Protein AF-A0A7C2BM85-F1 (afdb_monomer)

pLDDT: mean 78.22, std 15.19, range [36.81, 96.19]

Foldseek 3Di:
DDPVVCLQVVLLVVLVVVLVVVVVLQFPVAVVVQVVCCVPDPAPPPPPPDDPVCVVVVVCLQVVLCVLLVCLVVLLLCCLAVVPVPSNVVSLCLVVLLLQCLLPCLHGDHVRVSVSVSNCVNVQVVQVHPQSVQQQLVQVLCVVLCVVLVVVVVCCVVVVDPQSSLVSLVVVLVVLLVVLSVLLSQVSSQVSSCVVVVHQQDCDDSNVAAVCSNLLSVLSNVSSSLCVCVHPDSNVLGRRRRLSSLVSNLSSVLVLLVVLLVSCVVPPVVSVVSPVRYHHHHDDDPVVLVVLQVQLCVQPVDSGDNGSVSSVRSSVVVSCVSSVVCSVVSCVVRVVSD

Radius of gyration: 21.68 Å; Cα contacts (8 Å, |Δi|>4): 418; chains: 1; bounding box: 66×51×52 Å

Organism: NCBI:txid54254

Secondary structure (DSSP, 8-state):
--HHHHHHHHHHHHHHHHHHHHHHHTTTHHHHHHHHHTTTS--STT-SS--GGGHHHHHHHHHHHHHHHHHHHHHHHHHHHSS-HHHHHHHHHHHHHHHHHHHHTTSSS-TT-HHHHGGGHHHHTTTTSHHHHHTTTHHHHHHHHHHHHHHHHHHHHTTS-SSHHHHHHHHHHHHHHHHHHHHHHHHHHHHHHHHHTT-SS--SGGGGT-S-HHHHHHHHHHHHHHHHTTSSSTTTTS---HHHHHHHHHHHHHHHHHHHHHHHHHHTHHHHHHHHHS-SSS---HHHHHHHHHHHHHHHSSSS--SHHHHHHHHHHHHHHHHHHHHHHHHHHHTT--

Solvent-accessible surface area (backbone atoms only — not comparable to full-atom values): 17456 Å² total; per-residue (Å²): 131,55,72,67,58,52,51,52,49,49,27,46,53,49,22,50,52,46,51,50,47,51,51,48,47,54,42,54,56,20,58,57,51,15,70,62,37,47,81,81,38,71,65,68,88,83,49,97,65,75,56,79,92,49,45,67,59,60,64,47,33,44,58,57,5,43,52,52,38,52,50,17,54,49,27,32,53,47,12,56,66,74,71,40,58,68,46,19,50,47,13,47,48,60,61,46,48,20,47,40,16,65,59,6,63,59,63,50,39,18,49,32,38,34,65,41,39,30,38,50,44,56,55,19,71,75,42,80,31,66,48,50,49,27,22,24,24,35,59,60,69,46,44,72,56,50,67,71,30,41,69,32,47,51,33,34,74,69,65,77,37,89,55,47,33,60,54,48,47,50,52,51,35,54,51,37,32,52,50,10,50,49,39,25,34,55,35,45,16,52,50,46,35,41,57,77,64,71,55,80,88,79,60,61,76,69,36,48,60,5,69,38,36,44,58,45,9,50,49,36,30,55,55,23,60,43,51,52,30,77,38,90,58,80,38,45,88,47,63,38,49,25,33,58,49,51,52,50,52,41,48,53,52,43,51,52,51,57,48,50,49,54,42,36,76,73,47,42,67,66,43,52,54,48,58,74,73,24,34,64,52,58,83,67,57,71,66,61,48,50,59,60,35,45,55,32,36,72,78,70,72,36,73,68,66,84,48,59,68,46,36,51,54,45,40,50,51,52,52,51,51,47,35,64,70,12,35,69,52,26,50,66,75,52,62,77,77,119

InterPro domains:
  IPR010721 Probable O-methyltransferase UstE-like [PF06966] (142-278)

Mean predicted aligned error: 10.07 Å

Structure (mmCIF, N/CA/C/O backbone):
data_AF-A0A7C2BM85-F1
#
_entry.id   AF-A0A7C2BM85-F1
#
loop_
_atom_site.group_PDB
_atom_site.id
_atom_site.type_symbol
_atom_site.label_atom_id
_atom_site.label_alt_id
_atom_site.label_comp_id
_atom_site.label_asym_id
_atom_site.label_entity_id
_atom_site.label_seq_id
_atom_site.pdbx_PDB_ins_code
_atom_site.Cartn_x
_atom_site.Cartn_y
_atom_site.Cartn_z
_atom_site.occupancy
_atom_site.B_iso_or_equiv
_atom_site.auth_seq_id
_atom_site.auth_comp_id
_atom_site.auth_asym_id
_atom_site.auth_atom_id
_atom_site.pdbx_PDB_model_num
ATOM 1 N N . MET A 1 1 ? -39.410 16.495 -2.829 1.00 48.12 1 MET A N 1
ATOM 2 C CA . MET A 1 1 ? -38.441 15.386 -2.982 1.00 48.12 1 MET A CA 1
ATOM 3 C C . MET A 1 1 ? -38.074 14.895 -1.599 1.00 48.12 1 MET A C 1
ATOM 5 O O . MET A 1 1 ? -37.750 15.729 -0.761 1.00 48.12 1 MET A O 1
ATOM 9 N N . ASP A 1 2 ? -38.162 13.590 -1.346 1.00 55.03 2 ASP A N 1
ATOM 10 C CA . ASP A 1 2 ? -37.942 13.039 -0.008 1.00 55.03 2 ASP A CA 1
ATOM 11 C C . ASP A 1 2 ? -36.550 13.331 0.549 1.00 55.03 2 ASP A C 1
ATOM 13 O O . ASP A 1 2 ? -35.534 13.180 -0.138 1.00 55.03 2 ASP A O 1
ATOM 17 N N . SER A 1 3 ? -36.500 13.664 1.842 1.00 65.81 3 SER A N 1
ATOM 18 C CA . SER A 1 3 ? -35.230 13.849 2.555 1.00 65.81 3 SER A CA 1
ATOM 19 C C . SER A 1 3 ? -34.382 12.570 2.547 1.00 65.81 3 SER A C 1
ATOM 21 O O . SER A 1 3 ? -33.160 12.656 2.504 1.00 65.81 3 SER A O 1
ATOM 23 N N . SER A 1 4 ? -35.026 11.397 2.504 1.00 65.38 4 SER A N 1
ATOM 24 C CA . SER A 1 4 ? -34.401 10.084 2.294 1.00 65.38 4 SER A CA 1
ATOM 25 C C . SER A 1 4 ? -33.678 9.992 0.942 1.00 65.38 4 SER A C 1
ATOM 27 O O . SER A 1 4 ? -32.485 9.693 0.892 1.00 65.38 4 SER A O 1
ATOM 29 N N . PHE A 1 5 ? -34.365 10.336 -0.153 1.00 71.19 5 PHE A N 1
ATOM 30 C CA . PHE A 1 5 ? -33.803 10.265 -1.504 1.00 71.19 5 PHE A CA 1
ATOM 31 C C . PHE A 1 5 ? -32.616 11.222 -1.671 1.00 71.19 5 PHE A C 1
ATOM 33 O O . PHE A 1 5 ? -31.556 10.817 -2.144 1.00 71.19 5 PHE A O 1
ATOM 40 N N . SER A 1 6 ? -32.743 12.464 -1.188 1.00 72.25 6 SER A N 1
ATOM 41 C CA . SER A 1 6 ? -31.639 13.437 -1.190 1.00 72.25 6 SER A CA 1
ATOM 42 C C . SER A 1 6 ? -30.429 12.953 -0.373 1.00 72.25 6 SER A C 1
ATOM 44 O O . SER A 1 6 ? -29.291 13.043 -0.838 1.00 72.25 6 SER A O 1
ATOM 46 N N . LYS A 1 7 ? -30.667 12.347 0.802 1.00 73.75 7 LYS A N 1
ATOM 47 C CA . LYS A 1 7 ? -29.613 11.776 1.659 1.00 73.75 7 LYS A CA 1
ATOM 48 C C . LYS A 1 7 ? -28.863 10.608 1.025 1.00 73.75 7 LYS A C 1
ATOM 50 O O . LYS A 1 7 ? -27.730 10.385 1.428 1.00 73.75 7 LYS A O 1
ATOM 55 N N . LEU A 1 8 ? -29.445 9.882 0.067 1.00 78.69 8 LEU A N 1
ATOM 56 C CA . LEU A 1 8 ? -28.778 8.774 -0.631 1.00 78.69 8 LEU A CA 1
ATOM 57 C C . LEU A 1 8 ? -28.143 9.205 -1.963 1.00 78.69 8 LEU A C 1
ATOM 59 O O . LEU A 1 8 ? -27.016 8.813 -2.261 1.00 78.69 8 LEU A O 1
ATOM 63 N N . VAL A 1 9 ? -28.822 10.056 -2.735 1.00 83.56 9 VAL A N 1
ATOM 64 C CA . VAL A 1 9 ? -28.324 10.545 -4.030 1.00 83.56 9 VAL A CA 1
ATOM 65 C C . VAL A 1 9 ? -27.110 11.458 -3.861 1.00 83.56 9 VAL A C 1
ATOM 67 O O . VAL A 1 9 ? -26.137 11.301 -4.600 1.00 83.56 9 VAL A O 1
ATOM 70 N N . PHE A 1 10 ? -27.112 12.367 -2.876 1.00 86.56 10 PHE A N 1
ATOM 71 C CA . PHE A 1 10 ? -25.987 13.286 -2.677 1.00 86.56 10 PHE A CA 1
ATOM 72 C C . PHE A 1 10 ? -24.664 12.558 -2.361 1.00 86.56 10 PHE A C 1
ATOM 74 O O . PHE A 1 10 ? -23.693 12.832 -3.060 1.00 86.56 10 PHE A O 1
ATOM 81 N N . PRO A 1 11 ? -24.576 11.599 -1.412 1.00 83.94 11 PRO A N 1
ATOM 82 C CA . PRO A 1 11 ? -23.335 10.864 -1.162 1.00 83.94 11 PRO A CA 1
ATOM 83 C C . PRO A 1 11 ? -22.827 10.050 -2.347 1.00 83.94 11 PRO A C 1
ATOM 85 O O . PRO A 1 11 ? -21.617 9.966 -2.538 1.00 83.94 11 PRO A O 1
ATOM 88 N N . VAL A 1 12 ? -23.724 9.462 -3.146 1.00 84.25 12 VAL A N 1
ATOM 89 C CA . VAL A 1 12 ? -23.337 8.690 -4.335 1.00 84.25 12 VAL A CA 1
ATOM 90 C C . VAL A 1 12 ? -22.783 9.621 -5.412 1.00 84.25 12 VAL A C 1
ATOM 92 O O . VAL A 1 12 ? -21.657 9.413 -5.858 1.00 84.25 12 VAL A O 1
ATOM 95 N N . LEU A 1 13 ? -23.511 10.685 -5.774 1.00 85.50 13 LEU A N 1
ATOM 96 C CA . LEU A 1 13 ? -23.042 11.667 -6.757 1.00 85.50 13 LEU A CA 1
ATOM 97 C C . LEU A 1 13 ? -21.767 12.371 -6.291 1.00 85.50 13 LEU A C 1
ATOM 99 O O . LEU A 1 13 ? -20.816 12.466 -7.060 1.00 85.50 13 LEU A O 1
ATOM 103 N N . PHE A 1 14 ? -21.711 12.814 -5.031 1.00 84.31 14 PHE A N 1
ATOM 104 C CA . PHE A 1 14 ? -20.513 13.428 -4.465 1.00 84.31 14 PHE A CA 1
ATOM 105 C C . PHE A 1 14 ? -19.342 12.452 -4.460 1.00 84.31 14 PHE A C 1
ATOM 107 O O . PHE A 1 14 ? -18.239 12.861 -4.789 1.00 84.31 14 PHE A O 1
ATOM 114 N N . SER A 1 15 ? -19.543 11.173 -4.129 1.00 76.44 15 SER A N 1
ATOM 115 C CA . SER A 1 15 ? -18.447 10.205 -4.155 1.00 76.44 15 SER A CA 1
ATOM 116 C C . SER A 1 15 ? -17.969 9.908 -5.571 1.00 76.44 15 SER A C 1
ATOM 118 O O . SER A 1 15 ? -16.766 9.798 -5.762 1.00 76.44 15 SER A O 1
ATOM 120 N N . VAL A 1 16 ? -18.863 9.792 -6.558 1.00 81.56 16 VAL A N 1
ATOM 121 C CA . VAL A 1 16 ? -18.469 9.625 -7.966 1.00 81.56 16 VAL A CA 1
ATOM 122 C C . VAL A 1 16 ? -17.710 10.861 -8.445 1.00 81.56 16 VAL A C 1
ATOM 124 O O . VAL A 1 16 ? -16.597 10.726 -8.942 1.00 81.56 16 VAL A O 1
ATOM 127 N N . LEU A 1 17 ? -18.248 12.063 -8.216 1.00 81.12 17 LEU A N 1
ATOM 128 C CA . LEU A 1 17 ? -17.583 13.325 -8.549 1.00 81.12 17 LEU A CA 1
ATOM 129 C C . LEU A 1 17 ? -16.255 13.489 -7.808 1.00 81.12 17 LEU A C 1
ATOM 131 O O . LEU A 1 17 ? -15.298 13.948 -8.411 1.00 81.12 17 LEU A O 1
ATOM 135 N N . PHE A 1 18 ? -16.160 13.088 -6.541 1.00 76.00 18 PHE A N 1
ATOM 136 C CA . PHE A 1 18 ? -14.924 13.128 -5.765 1.00 76.00 18 PHE A CA 1
ATOM 137 C C . PHE A 1 18 ? -13.890 12.148 -6.314 1.00 76.00 18 PHE A C 1
ATOM 139 O O . PHE A 1 18 ? -12.750 12.553 -6.507 1.00 76.00 18 PHE A O 1
ATOM 146 N N . THR A 1 19 ? -14.250 10.896 -6.624 1.00 70.56 19 THR A N 1
ATOM 147 C CA . THR A 1 19 ? -13.284 9.943 -7.192 1.00 70.56 19 THR A CA 1
ATOM 148 C C . THR A 1 19 ? -12.902 10.328 -8.626 1.00 70.56 19 THR A C 1
ATOM 150 O O . THR A 1 19 ? -11.736 10.210 -8.989 1.00 70.56 19 THR A O 1
ATOM 153 N N . MET A 1 20 ? -13.828 10.867 -9.429 1.00 73.06 20 MET A N 1
ATOM 154 C CA . MET A 1 20 ? -13.538 11.408 -10.766 1.00 73.06 20 MET A CA 1
ATOM 155 C C . MET A 1 20 ? -12.697 12.688 -10.715 1.00 73.06 20 MET A C 1
ATOM 157 O O . MET A 1 20 ? -11.797 12.843 -11.530 1.00 73.06 20 MET A O 1
ATOM 161 N N . ALA A 1 21 ? -12.941 13.590 -9.764 1.00 69.31 21 ALA A N 1
ATOM 162 C CA . ALA A 1 21 ? -12.145 14.800 -9.571 1.00 69.31 21 ALA A CA 1
ATOM 163 C C . ALA A 1 21 ? -10.771 14.473 -8.981 1.00 69.31 21 ALA A C 1
ATOM 165 O O . ALA A 1 21 ? -9.792 15.094 -9.374 1.00 69.31 21 ALA A O 1
ATOM 166 N N . LEU A 1 22 ? -10.673 13.471 -8.102 1.00 64.94 22 LEU A N 1
ATOM 167 C CA . LEU A 1 22 ? -9.406 12.913 -7.636 1.00 64.94 22 LEU A CA 1
ATOM 168 C C . LEU A 1 22 ? -8.637 12.302 -8.811 1.00 64.94 22 LEU A C 1
ATOM 170 O O . LEU A 1 22 ? -7.450 12.555 -8.935 1.00 64.94 22 LEU A O 1
ATOM 174 N N . LEU A 1 23 ? -9.308 11.574 -9.707 1.00 65.00 23 LEU A N 1
ATOM 175 C CA . LEU A 1 23 ? -8.732 11.025 -10.937 1.00 65.00 23 LEU A CA 1
ATOM 176 C C . LEU A 1 23 ? -8.285 12.138 -11.907 1.00 65.00 23 LEU A C 1
ATOM 178 O O . LEU A 1 23 ? -7.164 12.107 -12.395 1.00 65.00 23 LEU A O 1
ATOM 182 N N . TYR A 1 24 ? -9.104 13.164 -12.134 1.00 65.06 24 TYR A N 1
ATOM 183 C CA . TYR A 1 24 ? -8.785 14.307 -12.999 1.00 65.06 24 TYR A CA 1
ATOM 184 C C . TYR A 1 24 ? -7.645 15.167 -12.430 1.00 65.06 24 TYR A C 1
ATOM 186 O O . TYR A 1 24 ? -6.715 15.533 -13.150 1.00 65.06 24 TYR A O 1
ATOM 194 N N . ALA A 1 25 ? -7.667 15.450 -11.124 1.00 58.81 25 ALA A N 1
ATOM 195 C CA . ALA A 1 25 ? -6.560 16.079 -10.408 1.00 58.81 25 ALA A CA 1
ATOM 196 C C . ALA A 1 25 ? -5.303 15.196 -10.448 1.00 58.81 25 ALA A C 1
ATOM 198 O O . ALA A 1 25 ? -4.209 15.733 -10.601 1.00 58.81 25 ALA A O 1
ATOM 199 N N . ASN A 1 26 ? -5.472 13.866 -10.422 1.00 54.06 26 ASN A N 1
ATOM 200 C CA . ASN A 1 26 ? -4.412 12.877 -10.617 1.00 54.06 26 ASN A CA 1
ATOM 201 C C . ASN A 1 26 ? -3.836 12.832 -12.048 1.00 54.06 26 ASN A C 1
ATOM 203 O O . ASN A 1 26 ? -2.888 12.090 -12.285 1.00 54.06 26 ASN A O 1
ATOM 207 N N . PHE A 1 27 ? -4.337 13.634 -12.992 1.00 55.62 27 PHE A N 1
ATOM 208 C CA . PHE A 1 27 ? -3.757 13.738 -14.333 1.00 55.62 27 PHE A CA 1
ATOM 209 C C . PHE A 1 27 ? -3.398 15.183 -14.717 1.00 55.62 27 PHE A C 1
ATOM 211 O O . PHE A 1 27 ? -2.265 15.446 -15.119 1.00 55.62 27 PHE A O 1
ATOM 218 N N . ILE A 1 28 ? -4.316 16.140 -14.569 1.00 56.19 28 ILE A N 1
ATOM 219 C CA . ILE A 1 28 ? -4.198 17.462 -15.212 1.00 56.19 28 ILE A CA 1
ATOM 220 C C . ILE A 1 28 ? -3.599 18.540 -14.306 1.00 56.19 28 ILE A C 1
ATOM 222 O O . ILE A 1 28 ? -2.793 19.347 -14.779 1.00 56.19 28 ILE A O 1
ATOM 226 N N . LEU A 1 29 ? -3.955 18.559 -13.015 1.00 55.44 29 LEU A N 1
ATOM 227 C CA . LEU A 1 29 ? -3.593 19.656 -12.108 1.00 55.44 29 LEU A CA 1
ATOM 228 C C . LEU A 1 29 ? -2.081 19.964 -12.129 1.00 55.44 29 LEU A C 1
ATOM 230 O O . LEU A 1 29 ? -1.741 21.146 -12.201 1.00 55.44 29 LEU A O 1
ATOM 234 N N . PRO A 1 30 ? -1.151 18.986 -12.130 1.00 54.19 30 PRO A N 1
ATOM 235 C CA . PRO A 1 30 ? 0.259 19.352 -11.989 1.00 54.19 30 PRO A CA 1
ATOM 236 C C . PRO A 1 30 ? 1.088 19.386 -13.267 1.00 54.19 30 PRO A C 1
ATOM 238 O O . PRO A 1 30 ? 2.261 19.743 -13.187 1.00 54.19 30 PRO A O 1
ATOM 241 N N . GLY A 1 31 ? 0.494 19.146 -14.440 1.00 55.59 31 GLY A N 1
ATOM 242 C CA . GLY A 1 31 ? 1.064 19.688 -15.681 1.00 55.59 31 GLY A CA 1
ATOM 243 C C . GLY A 1 31 ? 1.101 21.223 -15.627 1.00 55.59 31 GLY A C 1
ATOM 244 O O . GLY A 1 31 ? 2.089 21.851 -15.999 1.00 55.59 31 GLY A O 1
ATOM 245 N N . ILE A 1 32 ? 0.066 21.831 -15.034 1.00 60.50 32 ILE A N 1
ATOM 246 C CA . ILE A 1 32 ? -0.006 23.278 -14.782 1.00 60.50 32 ILE A CA 1
ATOM 247 C C . ILE A 1 32 ? 1.065 23.699 -13.758 1.00 60.50 32 ILE A C 1
ATOM 249 O O . ILE A 1 32 ? 1.799 24.661 -13.986 1.00 60.50 32 ILE A O 1
ATOM 253 N N . ILE A 1 33 ? 1.206 22.949 -12.656 1.00 61.47 33 ILE A N 1
ATOM 254 C CA . ILE A 1 33 ? 2.202 23.221 -11.599 1.00 61.47 33 ILE A CA 1
ATOM 255 C C . ILE A 1 33 ? 3.645 23.067 -12.121 1.00 61.47 33 ILE A C 1
ATOM 257 O O . ILE A 1 33 ? 4.496 23.898 -11.806 1.00 61.47 33 ILE A O 1
ATOM 261 N N . HIS A 1 34 ? 3.919 22.062 -12.961 1.00 64.50 34 HIS A N 1
ATOM 262 C CA . HIS A 1 34 ? 5.219 21.856 -13.616 1.00 64.50 34 HIS A CA 1
ATOM 263 C C . HIS A 1 34 ? 5.670 23.087 -14.400 1.00 64.50 34 HIS A C 1
ATOM 265 O O . HIS A 1 34 ? 6.771 23.598 -14.178 1.00 64.50 34 HIS A O 1
ATOM 271 N N . ASN A 1 35 ? 4.805 23.570 -15.291 1.00 64.81 35 ASN A N 1
ATOM 272 C CA . ASN A 1 35 ? 5.106 24.681 -16.190 1.00 64.81 35 ASN A CA 1
ATOM 273 C C . ASN A 1 35 ? 5.266 26.014 -15.437 1.00 64.81 35 ASN A C 1
ATOM 275 O O . ASN A 1 35 ? 5.951 26.922 -15.911 1.00 64.81 35 ASN A O 1
ATOM 279 N N . ALA A 1 36 ? 4.662 26.136 -14.250 1.00 69.69 36 ALA A N 1
ATOM 280 C CA . ALA A 1 36 ? 4.880 27.268 -13.357 1.00 69.69 36 ALA A CA 1
ATOM 281 C C . ALA A 1 36 ? 6.247 27.205 -12.647 1.00 69.69 36 ALA A C 1
ATOM 283 O O . ALA A 1 36 ? 6.924 28.228 -12.550 1.00 69.69 36 ALA A O 1
ATOM 284 N N . LEU A 1 37 ? 6.664 26.026 -12.168 1.00 65.94 37 LEU A N 1
ATOM 285 C CA . LEU A 1 37 ? 7.840 25.877 -11.297 1.00 65.94 37 LEU A CA 1
ATOM 286 C C . LEU A 1 37 ? 9.174 25.680 -12.027 1.00 65.94 37 LEU A C 1
ATOM 288 O O . LEU A 1 37 ? 10.197 26.097 -11.488 1.00 65.94 37 LEU A O 1
ATOM 292 N N . MET A 1 38 ? 9.180 25.174 -13.266 1.00 66.56 38 MET A N 1
ATOM 293 C CA . MET A 1 38 ? 10.400 25.108 -14.101 1.00 66.56 38 MET A CA 1
ATOM 294 C C . MET A 1 38 ? 11.067 26.472 -14.326 1.00 66.56 38 MET A C 1
ATOM 296 O O . MET A 1 38 ? 12.252 26.535 -14.629 1.00 66.56 38 MET A O 1
ATOM 300 N N . LYS A 1 39 ? 10.323 27.572 -14.146 1.00 69.50 39 LYS A N 1
ATOM 301 C CA . LYS A 1 39 ? 10.843 28.948 -14.208 1.00 69.50 39 LYS A CA 1
ATOM 302 C C . LYS A 1 39 ? 11.792 29.300 -13.055 1.00 69.50 39 LYS A C 1
ATOM 304 O O . LYS A 1 39 ? 12.510 30.286 -13.152 1.00 69.50 39 LYS A O 1
ATOM 309 N N . PHE A 1 40 ? 11.756 28.528 -11.969 1.00 68.88 40 PHE A N 1
ATOM 310 C CA . PHE A 1 40 ? 12.528 28.754 -10.743 1.00 68.88 40 PHE A CA 1
ATOM 311 C C . PHE A 1 40 ? 13.434 27.568 -10.389 1.00 68.88 40 PHE A C 1
ATOM 313 O O . PHE A 1 40 ? 14.467 27.758 -9.754 1.00 68.88 40 PHE A O 1
ATOM 320 N N . PHE A 1 41 ? 13.049 26.352 -10.786 1.00 66.19 41 PHE A N 1
ATOM 321 C CA . PHE A 1 41 ? 13.742 25.114 -10.440 1.00 66.19 41 PHE A CA 1
ATOM 322 C C . PHE A 1 41 ? 13.857 24.201 -11.672 1.00 66.19 41 PHE A C 1
ATOM 324 O O . PHE A 1 41 ? 12.866 23.559 -12.030 1.00 66.19 41 PHE A O 1
ATOM 331 N N . PRO A 1 42 ? 15.028 24.120 -12.332 1.00 63.31 42 PRO A N 1
ATOM 332 C CA . PRO A 1 42 ? 15.232 23.186 -13.437 1.00 63.31 42 PRO A CA 1
ATOM 333 C C . PRO A 1 42 ? 15.214 21.731 -12.939 1.00 63.31 42 PRO A C 1
ATOM 335 O O . PRO A 1 42 ? 15.643 21.438 -11.820 1.00 63.31 42 PRO A O 1
ATOM 338 N N . ASP A 1 43 ? 14.711 20.806 -13.763 1.00 60.59 43 ASP A N 1
ATOM 339 C CA . ASP A 1 43 ? 14.659 19.386 -13.401 1.00 60.59 43 ASP A CA 1
ATOM 340 C C . ASP A 1 43 ? 16.048 18.725 -13.455 1.00 60.59 43 ASP A C 1
ATOM 342 O O . ASP A 1 43 ? 16.880 19.010 -14.314 1.00 60.59 43 ASP A O 1
ATOM 346 N N . ILE A 1 44 ? 16.266 17.803 -12.522 1.00 58.97 44 ILE A N 1
ATOM 347 C CA . ILE A 1 44 ? 17.512 17.076 -12.270 1.00 58.97 44 ILE A CA 1
ATOM 348 C C . ILE A 1 44 ? 17.636 15.844 -13.188 1.00 58.97 44 ILE A C 1
ATOM 350 O O . ILE A 1 44 ? 18.731 15.324 -13.368 1.00 58.97 44 ILE A O 1
ATOM 354 N N . TYR A 1 45 ? 16.532 15.369 -13.782 1.00 53.00 45 TYR A N 1
ATOM 355 C CA . TYR A 1 45 ? 16.480 14.095 -14.522 1.00 53.00 45 TYR A CA 1
ATOM 356 C C . TYR A 1 45 ? 17.413 14.011 -15.732 1.00 53.00 45 TYR A C 1
ATOM 358 O O . TYR A 1 45 ? 17.864 12.928 -16.084 1.00 53.00 45 TYR A O 1
ATOM 366 N N . GLN A 1 46 ? 17.633 15.136 -16.415 1.00 48.84 46 GLN A N 1
ATOM 367 C CA . GLN A 1 46 ? 18.145 15.144 -17.790 1.00 48.84 46 GLN A CA 1
ATOM 368 C C . GLN A 1 46 ? 19.665 15.344 -17.893 1.00 48.84 46 GLN A C 1
ATOM 370 O O . GLN A 1 46 ? 20.210 15.340 -18.994 1.00 48.84 46 GLN A O 1
ATOM 375 N N . TRP A 1 47 ? 20.363 15.515 -16.767 1.00 44.94 47 TRP A N 1
ATOM 376 C CA . TRP A 1 47 ? 21.734 16.024 -16.754 1.00 44.94 47 TRP A CA 1
ATOM 377 C C . TRP A 1 47 ? 22.744 14.978 -16.273 1.00 44.94 47 TRP A C 1
ATOM 379 O O . TRP A 1 47 ? 23.053 14.894 -15.086 1.00 44.94 47 TRP A O 1
ATOM 389 N N . TYR A 1 48 ? 23.341 14.247 -17.220 1.00 45.78 48 TYR A N 1
ATOM 390 C CA . TYR A 1 48 ? 24.603 13.522 -16.984 1.00 45.78 48 TYR A CA 1
ATOM 391 C C . TYR A 1 48 ? 25.744 14.477 -16.577 1.00 45.78 48 TYR A C 1
ATOM 393 O O . TYR A 1 48 ? 26.650 14.101 -15.836 1.00 45.78 48 TYR A O 1
ATOM 401 N N . THR A 1 49 ? 25.671 15.734 -17.021 1.00 52.44 49 THR A N 1
ATOM 402 C CA . THR A 1 49 ? 26.563 16.834 -16.640 1.00 52.44 49 THR A CA 1
ATOM 403 C C . THR A 1 49 ? 25.730 18.015 -16.154 1.00 52.44 49 THR A C 1
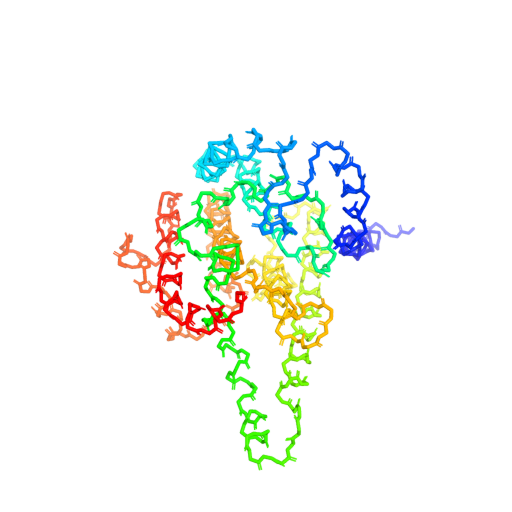ATOM 405 O O . THR A 1 49 ? 24.973 18.590 -16.935 1.00 52.44 49 THR A O 1
ATOM 408 N N . VAL A 1 50 ? 25.862 18.378 -14.876 1.00 60.22 50 VAL A N 1
ATOM 409 C CA . VAL A 1 50 ? 25.151 19.521 -14.276 1.00 60.22 50 VAL A CA 1
ATOM 410 C C . VAL A 1 50 ? 25.602 20.823 -14.957 1.00 60.22 50 VAL A C 1
ATOM 412 O O . VAL A 1 50 ? 26.806 21.090 -14.948 1.00 60.22 50 VAL A O 1
ATOM 415 N N . PRO A 1 51 ? 24.688 21.642 -15.514 1.00 62.72 51 PRO A N 1
ATOM 416 C CA . PRO A 1 51 ? 25.042 22.942 -16.081 1.00 62.72 51 PRO A CA 1
ATOM 417 C C . PRO A 1 51 ? 25.678 23.873 -15.032 1.00 62.72 51 PRO A C 1
ATOM 419 O O . PRO A 1 51 ? 25.265 23.888 -13.868 1.00 62.72 51 PRO A O 1
ATOM 422 N N . GLU A 1 52 ? 26.710 24.630 -15.421 1.00 64.00 52 GLU A N 1
ATOM 423 C CA . GLU A 1 52 ? 27.503 25.466 -14.495 1.00 64.00 52 GLU A CA 1
ATOM 424 C C . GLU A 1 52 ? 26.647 26.518 -13.763 1.00 64.00 52 GLU A C 1
ATOM 426 O O . GLU A 1 52 ? 26.877 26.798 -12.586 1.00 64.00 52 GLU A O 1
ATOM 431 N N . ASP A 1 53 ? 25.599 27.025 -14.414 1.00 66.06 53 ASP A N 1
ATOM 432 C CA . ASP A 1 53 ? 24.617 27.972 -13.875 1.00 66.06 53 ASP A CA 1
ATOM 433 C C . ASP A 1 53 ? 23.786 27.415 -12.702 1.00 66.06 53 ASP A C 1
ATOM 435 O O . ASP A 1 53 ? 23.347 28.185 -11.846 1.00 66.06 53 ASP A O 1
ATOM 439 N N . VAL A 1 54 ? 23.634 26.088 -12.587 1.00 66.12 54 VAL A N 1
ATOM 440 C CA . VAL A 1 54 ? 22.922 25.429 -11.468 1.00 66.12 54 VAL A CA 1
ATOM 441 C C . VAL A 1 54 ? 23.844 24.728 -10.468 1.00 66.12 54 VAL A C 1
ATOM 443 O O . VAL A 1 54 ? 23.380 24.177 -9.463 1.00 66.12 54 VAL A O 1
ATOM 446 N N . ARG A 1 55 ? 25.162 24.764 -10.683 1.00 66.56 55 ARG A N 1
ATOM 447 C CA . ARG A 1 55 ? 26.146 24.012 -9.888 1.00 66.56 55 ARG A CA 1
ATOM 448 C C . ARG A 1 55 ? 26.120 24.352 -8.396 1.00 66.56 55 ARG A C 1
ATOM 450 O O . ARG A 1 55 ? 26.262 23.453 -7.568 1.00 66.56 55 ARG A O 1
ATOM 457 N N . LEU A 1 56 ? 25.881 25.619 -8.046 1.00 70.62 56 LEU A N 1
ATOM 458 C CA . LEU A 1 56 ? 25.775 26.066 -6.652 1.00 70.62 56 LEU A CA 1
ATOM 459 C C . LEU A 1 56 ? 24.541 25.461 -5.955 1.00 70.62 56 LEU A C 1
ATOM 461 O O . LEU A 1 56 ? 24.647 24.930 -4.850 1.00 70.62 56 LEU A O 1
ATOM 465 N N . LEU A 1 57 ? 23.383 25.463 -6.631 1.00 67.56 57 LEU A N 1
ATOM 466 C CA . LEU A 1 57 ? 22.158 24.813 -6.147 1.00 67.56 57 LEU A CA 1
ATOM 467 C C . LEU A 1 57 ? 22.402 23.315 -5.910 1.00 67.56 57 LEU A C 1
ATOM 469 O O . LEU A 1 57 ? 21.975 22.767 -4.896 1.00 67.56 57 LEU A O 1
ATOM 473 N N . TYR A 1 58 ? 23.159 22.674 -6.803 1.00 66.62 58 TYR A N 1
ATOM 474 C CA . TYR A 1 58 ? 23.508 21.254 -6.732 1.00 66.62 58 TYR A CA 1
ATOM 475 C C . TYR A 1 58 ? 24.453 20.888 -5.572 1.00 66.62 58 TYR A C 1
ATOM 477 O O . TYR A 1 58 ? 24.435 19.753 -5.094 1.00 66.62 58 TYR A O 1
ATOM 485 N N . GLN A 1 59 ? 25.259 21.834 -5.080 1.00 70.75 59 GLN A N 1
ATOM 486 C CA . GLN A 1 59 ? 26.080 21.635 -3.880 1.00 70.75 59 GLN A CA 1
ATOM 487 C C . GLN A 1 59 ? 25.223 21.674 -2.604 1.00 70.75 59 GLN A C 1
ATOM 489 O O . GLN A 1 59 ? 25.365 20.811 -1.736 1.00 70.75 59 GLN A O 1
ATOM 494 N N . PHE A 1 60 ? 24.274 22.612 -2.509 1.00 74.94 60 PHE A N 1
ATOM 495 C CA . PHE A 1 60 ? 23.367 22.715 -1.356 1.00 74.94 60 PHE A CA 1
ATOM 496 C C . PHE A 1 60 ? 22.214 21.700 -1.375 1.00 74.94 60 PHE A C 1
ATOM 498 O O . PHE A 1 60 ? 21.700 21.345 -0.312 1.00 74.94 60 PHE A O 1
ATOM 505 N N . ALA A 1 61 ? 21.860 21.172 -2.549 1.00 70.31 61 ALA A N 1
ATOM 506 C CA . ALA A 1 61 ? 20.858 20.129 -2.770 1.00 70.31 61 ALA A CA 1
ATOM 507 C C . ALA A 1 61 ? 20.936 18.961 -1.774 1.00 70.31 61 ALA A C 1
ATOM 509 O O . ALA A 1 61 ? 19.910 18.504 -1.275 1.00 70.31 61 ALA A O 1
ATOM 510 N N . MET A 1 62 ? 22.147 18.496 -1.450 1.00 69.44 62 MET A N 1
ATOM 511 C CA . MET A 1 62 ? 22.353 17.398 -0.501 1.00 69.44 62 MET A CA 1
ATOM 512 C C . MET A 1 62 ? 21.936 17.760 0.924 1.00 69.44 62 MET A C 1
ATOM 514 O O . MET A 1 62 ? 21.305 16.953 1.602 1.00 69.44 62 MET A O 1
ATOM 518 N N . ILE A 1 63 ? 22.262 18.974 1.365 1.00 76.75 63 ILE A N 1
ATOM 519 C CA . ILE A 1 63 ? 21.968 19.459 2.716 1.00 76.75 63 ILE A CA 1
ATOM 520 C C . ILE A 1 63 ? 20.469 19.753 2.836 1.00 76.75 63 ILE A C 1
ATOM 522 O O . ILE A 1 63 ? 19.818 19.265 3.758 1.00 76.75 63 ILE A O 1
ATOM 526 N N . ILE A 1 64 ? 19.906 20.479 1.863 1.00 76.69 64 ILE A N 1
ATOM 527 C CA . ILE A 1 64 ? 18.469 20.788 1.781 1.00 76.69 64 ILE A CA 1
ATOM 528 C C . ILE A 1 64 ? 17.651 19.490 1.742 1.00 76.69 64 ILE A C 1
ATOM 530 O O . ILE A 1 64 ? 16.686 19.337 2.491 1.00 76.69 64 ILE A O 1
ATOM 534 N N . GLY A 1 65 ? 18.079 18.535 0.915 1.00 70.94 65 GLY A N 1
ATOM 535 C CA . GLY A 1 65 ? 17.471 17.221 0.773 1.00 70.94 65 GLY A CA 1
ATOM 536 C C . GLY A 1 65 ? 17.447 16.415 2.064 1.00 70.94 65 GLY A C 1
ATOM 537 O O . GLY A 1 65 ? 16.385 15.976 2.501 1.00 70.94 65 GLY A O 1
ATOM 538 N N . LEU A 1 66 ? 18.609 16.276 2.712 1.00 76.12 66 LEU A N 1
ATOM 539 C CA . LEU A 1 66 ? 18.752 15.544 3.972 1.00 76.12 66 LEU A CA 1
ATOM 540 C C . LEU A 1 66 ? 17.891 16.161 5.083 1.00 76.12 66 LEU A C 1
ATOM 542 O O . LEU A 1 66 ? 17.182 15.438 5.783 1.00 76.12 66 LEU A O 1
ATOM 546 N N . LEU A 1 67 ? 17.911 17.491 5.216 1.00 79.81 67 LEU A N 1
ATOM 547 C CA . LEU A 1 67 ? 17.097 18.210 6.195 1.00 79.81 67 LEU A CA 1
ATOM 548 C C . LEU A 1 67 ? 15.601 17.993 5.943 1.00 79.81 67 LEU A C 1
ATOM 550 O O . LEU A 1 67 ? 14.873 17.660 6.876 1.00 79.81 67 LEU A O 1
ATOM 554 N N . ALA A 1 68 ? 15.144 18.116 4.695 1.00 78.81 68 ALA A N 1
ATOM 555 C CA . ALA A 1 68 ? 13.747 17.895 4.334 1.00 78.81 68 ALA A CA 1
ATOM 556 C C . ALA A 1 68 ? 13.307 16.432 4.536 1.00 78.81 68 ALA A C 1
ATOM 558 O O . ALA A 1 68 ? 12.199 16.188 5.017 1.00 78.81 68 ALA A O 1
ATOM 559 N N . PHE A 1 69 ? 14.169 15.456 4.240 1.00 75.62 69 PHE A N 1
ATOM 560 C CA . PHE A 1 69 ? 13.905 14.032 4.466 1.00 75.62 69 PHE A CA 1
ATOM 561 C C . PHE A 1 69 ? 13.761 13.706 5.956 1.00 75.62 69 PHE A C 1
ATOM 563 O O . PHE A 1 69 ? 12.749 13.136 6.373 1.00 75.62 69 PHE A O 1
ATOM 570 N N . ILE A 1 70 ? 14.731 14.138 6.771 1.00 81.06 70 ILE A N 1
ATOM 571 C CA . ILE A 1 70 ? 14.705 13.971 8.230 1.00 81.06 70 ILE A CA 1
ATOM 572 C C . ILE A 1 70 ? 13.471 14.664 8.814 1.00 81.06 70 ILE A C 1
ATOM 574 O O . ILE A 1 70 ? 12.736 14.045 9.580 1.00 81.06 70 ILE A O 1
ATOM 578 N N . LEU A 1 71 ? 13.192 15.909 8.414 1.00 82.38 71 LEU A N 1
ATOM 579 C CA . LEU A 1 71 ? 12.024 16.662 8.873 1.00 82.38 71 LEU A CA 1
ATOM 580 C C . LEU A 1 71 ? 10.707 15.954 8.521 1.00 82.38 71 LEU A C 1
ATOM 582 O O . LEU A 1 71 ? 9.792 15.919 9.341 1.00 82.38 71 LEU A O 1
ATOM 586 N N . SER A 1 72 ? 10.621 15.340 7.340 1.00 77.25 72 SER A N 1
ATOM 587 C CA . SER A 1 72 ? 9.432 14.595 6.915 1.00 77.25 72 SER A CA 1
ATOM 588 C C . SER A 1 72 ? 9.228 13.326 7.744 1.00 77.25 72 SER A C 1
ATOM 590 O O . SER A 1 72 ? 8.122 13.091 8.228 1.00 77.25 72 SER A O 1
ATOM 592 N N . ILE A 1 73 ? 10.291 12.550 8.000 1.00 78.19 73 ILE A N 1
ATOM 593 C CA . ILE A 1 73 ? 10.249 11.401 8.923 1.00 78.19 73 ILE A CA 1
ATOM 594 C C . ILE A 1 73 ? 9.849 11.852 10.334 1.00 78.19 73 ILE A C 1
ATOM 596 O O . ILE A 1 73 ? 8.983 11.237 10.957 1.00 78.19 73 ILE A O 1
ATOM 600 N N . VAL A 1 74 ? 10.421 12.953 10.827 1.00 81.25 74 VAL A N 1
ATOM 601 C CA . VAL A 1 74 ? 10.079 13.533 12.132 1.00 81.25 74 VAL A CA 1
ATOM 602 C C . VAL A 1 74 ? 8.607 13.951 12.178 1.00 81.25 74 VAL A C 1
ATOM 604 O O . VAL A 1 74 ? 7.926 13.615 13.143 1.00 81.25 74 VAL A O 1
ATOM 607 N N . PHE A 1 75 ? 8.061 14.592 11.142 1.00 79.75 75 PHE A N 1
ATOM 608 C CA . PHE A 1 75 ? 6.636 14.939 11.080 1.00 79.75 75 PHE A CA 1
ATOM 609 C C . PHE A 1 75 ? 5.711 13.717 10.996 1.00 79.75 75 PHE A C 1
ATOM 611 O O . PHE A 1 75 ? 4.648 13.731 11.622 1.00 79.75 75 PHE A O 1
ATOM 618 N N . ILE A 1 76 ? 6.117 12.639 10.314 1.00 73.38 76 ILE A N 1
ATOM 619 C CA . ILE A 1 76 ? 5.400 11.354 10.338 1.00 73.38 76 ILE A CA 1
ATOM 620 C C . ILE A 1 76 ? 5.349 10.820 11.776 1.00 73.38 76 ILE A C 1
ATOM 622 O O . ILE A 1 76 ? 4.261 10.592 12.312 1.00 73.38 76 ILE A O 1
ATOM 626 N N . ILE A 1 77 ? 6.507 10.688 12.429 1.00 76.19 77 ILE A N 1
ATOM 627 C CA . ILE A 1 77 ? 6.632 10.172 13.802 1.00 76.19 77 ILE A CA 1
ATOM 628 C C . ILE A 1 77 ? 5.838 11.042 14.790 1.00 76.19 77 ILE A C 1
ATOM 630 O O . ILE A 1 77 ? 5.023 10.519 15.552 1.00 76.19 77 ILE A O 1
ATOM 634 N N . LEU A 1 78 ? 5.998 12.368 14.744 1.00 76.62 78 LEU A N 1
ATOM 635 C CA . LEU A 1 78 ? 5.283 13.309 15.611 1.00 76.62 78 LEU A CA 1
ATOM 636 C C . LEU A 1 78 ? 3.770 13.298 15.361 1.00 76.62 78 LEU A C 1
ATOM 638 O O . LEU A 1 78 ? 3.000 13.317 16.320 1.00 76.62 78 LEU A O 1
ATOM 642 N N . GLY A 1 79 ? 3.322 13.202 14.107 1.00 76.50 79 GLY A N 1
ATOM 643 C CA . GLY A 1 79 ? 1.904 13.051 13.771 1.00 76.50 79 GLY A CA 1
ATOM 644 C C . GLY A 1 79 ? 1.296 11.768 14.341 1.00 76.50 79 GLY A C 1
ATOM 645 O O . GLY A 1 79 ? 0.186 11.785 14.889 1.00 76.50 79 GLY A O 1
ATOM 646 N N . PHE A 1 80 ? 2.052 10.667 14.293 1.00 70.75 80 PHE A N 1
ATOM 647 C CA . PHE A 1 80 ? 1.684 9.409 14.940 1.00 70.75 80 PHE A CA 1
ATOM 648 C C . PHE A 1 80 ? 1.685 9.502 16.471 1.00 70.75 80 PHE A C 1
ATOM 650 O O . PHE A 1 80 ? 0.783 8.947 17.104 1.00 70.75 80 P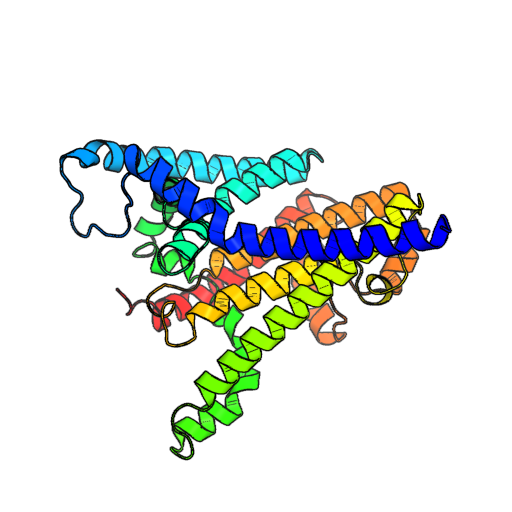HE A O 1
ATOM 657 N N . MET A 1 81 ? 2.619 10.233 17.085 1.00 75.62 81 MET A N 1
ATOM 658 C CA . MET A 1 81 ? 2.691 10.413 18.541 1.00 75.62 81 MET A CA 1
ATOM 659 C C . MET A 1 81 ? 1.591 11.352 19.073 1.00 75.62 81 MET A C 1
ATOM 661 O O . MET A 1 81 ? 0.742 10.916 19.855 1.00 75.62 81 MET A O 1
ATOM 665 N N . ALA A 1 82 ? 1.513 12.596 18.590 1.00 73.94 82 ALA A N 1
ATOM 666 C CA . ALA A 1 82 ? 0.736 13.706 19.170 1.00 73.94 82 ALA A CA 1
ATOM 667 C C . ALA A 1 82 ? -0.793 13.675 18.925 1.00 73.94 82 ALA A C 1
ATOM 669 O O . ALA A 1 82 ? -1.507 14.619 19.245 1.00 73.94 82 ALA A O 1
ATOM 670 N N . ARG A 1 83 ? -1.329 12.609 18.321 1.00 61.75 83 ARG A N 1
ATOM 671 C CA . ARG A 1 83 ? -2.716 12.466 17.809 1.00 61.75 83 ARG A CA 1
ATOM 672 C C . ARG A 1 83 ? -3.052 13.366 16.608 1.00 61.75 83 ARG A C 1
ATOM 674 O O . ARG A 1 83 ? -4.094 13.145 15.979 1.00 61.75 83 ARG A O 1
ATOM 681 N N . TRP A 1 84 ? -2.180 14.314 16.262 1.00 63.97 84 TRP A N 1
ATOM 682 C CA . TRP A 1 84 ? -2.365 15.333 15.230 1.00 63.97 84 TRP A CA 1
ATOM 683 C C . TRP A 1 84 ? -2.185 14.772 13.813 1.00 63.97 84 TRP A C 1
ATOM 685 O O . TRP A 1 84 ? -1.121 14.869 13.203 1.00 63.97 84 TRP A O 1
ATOM 695 N N . THR A 1 85 ? -3.276 14.241 13.258 1.00 56.06 85 THR A N 1
ATOM 696 C CA . THR A 1 85 ? -3.323 13.667 11.901 1.00 56.06 85 THR A CA 1
ATOM 697 C C . THR A 1 85 ? -2.805 14.617 10.819 1.00 56.06 85 THR A C 1
ATOM 699 O O . THR A 1 85 ? -2.206 14.145 9.862 1.00 56.06 85 THR A O 1
ATOM 702 N N . LYS A 1 86 ? -2.967 15.938 10.991 1.00 62.66 86 LYS A N 1
ATOM 703 C CA . LYS A 1 86 ? -2.485 16.970 10.056 1.00 62.66 86 LYS A CA 1
ATOM 704 C C . LYS A 1 86 ? -0.962 16.955 9.865 1.00 62.66 86 LYS A C 1
ATOM 706 O O . LYS A 1 86 ? -0.512 16.994 8.729 1.00 62.66 86 LYS A O 1
ATOM 711 N N . PHE A 1 87 ? -0.175 16.863 10.940 1.00 62.09 87 PHE A N 1
ATOM 712 C CA . PHE A 1 87 ? 1.294 16.868 10.841 1.00 62.09 87 PHE A CA 1
ATOM 713 C C . PHE A 1 87 ? 1.836 15.551 10.284 1.00 62.09 87 PHE A C 1
ATOM 715 O O . PHE A 1 87 ? 2.746 15.569 9.463 1.00 62.09 87 PHE A O 1
ATOM 722 N N . GLY A 1 88 ? 1.203 14.427 10.643 1.00 61.16 88 GLY A N 1
ATOM 723 C CA . GLY A 1 88 ? 1.494 13.136 10.019 1.00 61.16 88 GLY A CA 1
ATOM 724 C C . GLY A 1 88 ? 1.237 13.187 8.515 1.00 61.16 88 GLY A C 1
ATOM 725 O O . GLY A 1 88 ? 2.120 12.849 7.738 1.00 61.16 88 GLY A O 1
ATOM 726 N N . LEU A 1 89 ? 0.076 13.708 8.099 1.00 60.19 89 LEU A N 1
ATOM 727 C CA . LEU A 1 89 ? -0.250 13.942 6.689 1.00 60.19 89 LEU A CA 1
ATOM 728 C C . LEU A 1 89 ? 0.777 14.828 5.984 1.00 60.19 89 LEU A C 1
ATOM 730 O O . LEU A 1 89 ? 1.171 14.485 4.880 1.00 60.19 89 LEU A O 1
ATOM 734 N N . ILE A 1 90 ? 1.235 15.920 6.604 1.00 67.44 90 ILE A N 1
ATOM 735 C CA . ILE A 1 90 ? 2.271 16.787 6.020 1.00 67.44 90 ILE A CA 1
ATOM 736 C C . ILE A 1 90 ? 3.569 16.001 5.806 1.00 67.44 90 ILE A C 1
ATOM 738 O O . ILE A 1 90 ? 4.058 15.972 4.685 1.00 67.44 90 ILE A O 1
ATOM 742 N N . GLY A 1 91 ? 4.086 15.293 6.817 1.00 65.75 91 GLY A N 1
ATOM 743 C CA . GLY A 1 91 ? 5.309 14.493 6.664 1.00 65.75 91 GLY A CA 1
ATOM 744 C C . GLY A 1 91 ? 5.184 13.379 5.615 1.00 65.75 91 GLY A C 1
ATOM 745 O O . GLY A 1 91 ? 6.097 13.180 4.814 1.00 65.75 91 GLY A O 1
ATOM 746 N N . VAL A 1 92 ? 4.032 12.698 5.562 1.00 65.44 92 VAL A N 1
ATOM 747 C CA . VAL A 1 92 ? 3.721 11.701 4.521 1.00 65.44 92 VAL A CA 1
ATOM 748 C C . VAL A 1 92 ? 3.709 12.357 3.144 1.00 65.44 92 VAL A C 1
ATOM 750 O O . VAL A 1 92 ? 4.397 11.882 2.248 1.00 65.44 92 VAL A O 1
ATOM 753 N N . LEU A 1 93 ? 2.976 13.461 2.973 1.00 64.75 93 LEU A N 1
ATOM 754 C CA . LEU A 1 93 ? 2.905 14.201 1.713 1.00 64.75 93 LEU A CA 1
ATOM 755 C C . LEU A 1 93 ? 4.289 14.695 1.280 1.00 64.75 93 LEU A C 1
ATOM 757 O O . LEU A 1 93 ? 4.609 14.597 0.104 1.00 64.75 93 LEU A O 1
ATOM 761 N N . THR A 1 94 ? 5.140 15.155 2.198 1.00 68.31 94 THR A N 1
ATOM 762 C CA . THR A 1 94 ? 6.491 15.626 1.866 1.00 68.31 94 THR A CA 1
ATOM 763 C C . THR A 1 94 ? 7.448 14.490 1.478 1.00 68.31 94 THR A C 1
ATOM 765 O O . THR A 1 94 ? 8.263 14.702 0.586 1.00 68.31 94 THR A O 1
ATOM 768 N N . LEU A 1 95 ? 7.325 13.269 2.024 1.00 65.81 95 LEU A N 1
ATOM 769 C CA . LEU A 1 95 ? 8.047 12.101 1.476 1.00 65.81 95 LEU A CA 1
ATOM 770 C C . LEU A 1 95 ? 7.446 11.590 0.157 1.00 65.81 95 LEU A C 1
ATOM 772 O O . LEU A 1 95 ? 8.181 11.088 -0.694 1.00 65.81 95 LEU A O 1
ATOM 776 N N . TYR A 1 96 ? 6.128 11.716 -0.014 1.00 62.53 96 TYR A N 1
ATOM 777 C CA . TYR A 1 96 ? 5.361 11.134 -1.119 1.00 62.53 96 TYR A CA 1
ATOM 778 C C . TYR A 1 96 ? 5.264 12.044 -2.359 1.00 62.53 96 TYR A C 1
ATOM 780 O O . TYR A 1 96 ? 5.091 11.554 -3.467 1.00 62.53 96 TYR A O 1
ATOM 788 N N . LEU A 1 97 ? 5.447 13.358 -2.226 1.00 60.59 97 LEU A N 1
ATOM 789 C CA . LEU A 1 97 ? 5.517 14.305 -3.348 1.00 60.59 97 LEU A CA 1
ATOM 790 C C . LEU A 1 97 ? 6.771 14.136 -4.245 1.00 60.59 97 LEU A C 1
ATOM 792 O O . LEU A 1 97 ? 6.614 14.129 -5.464 1.00 60.59 97 LEU A O 1
ATOM 796 N N . PRO A 1 98 ? 8.002 13.954 -3.716 1.00 52.88 98 PRO A N 1
ATOM 797 C CA . PRO A 1 98 ? 9.186 13.601 -4.513 1.00 52.88 98 PRO A CA 1
ATOM 798 C C . PRO A 1 98 ? 9.022 12.296 -5.286 1.00 52.88 98 PRO A C 1
ATOM 800 O O . PRO A 1 98 ? 9.462 12.157 -6.423 1.00 52.88 98 PRO A O 1
ATOM 803 N N . VAL A 1 99 ? 8.367 11.337 -4.639 1.00 49.88 99 VAL A N 1
ATOM 804 C CA . VAL A 1 99 ? 8.021 10.034 -5.195 1.00 49.88 99 VAL A CA 1
ATOM 805 C C . VAL A 1 99 ? 7.076 10.232 -6.355 1.00 49.88 99 VAL A C 1
ATOM 807 O O . VAL A 1 99 ? 7.330 9.727 -7.440 1.00 49.88 99 VAL A O 1
ATOM 810 N N . PHE A 1 100 ? 6.028 11.023 -6.137 1.00 48.59 100 PHE A N 1
ATOM 811 C CA . PHE A 1 100 ? 5.102 11.407 -7.180 1.00 48.59 100 PHE A CA 1
ATOM 812 C C . PHE A 1 100 ? 5.789 12.182 -8.311 1.00 48.59 100 PHE A C 1
ATOM 814 O O . PHE A 1 100 ? 5.378 12.057 -9.453 1.00 48.59 100 PHE A O 1
ATOM 821 N N . SER A 1 101 ? 6.864 12.927 -8.043 1.00 45.03 101 SER A N 1
ATOM 822 C CA . SER A 1 101 ? 7.693 13.536 -9.088 1.00 45.03 101 SER A CA 1
ATOM 823 C C . SER A 1 101 ? 8.513 12.505 -9.877 1.00 45.03 101 SER A C 1
ATOM 825 O O . SER A 1 101 ? 8.624 12.632 -11.095 1.00 45.03 101 SER A O 1
ATOM 827 N N . GLY A 1 102 ? 9.083 11.480 -9.234 1.00 44.56 102 GLY A N 1
ATOM 828 C CA . GLY A 1 102 ? 9.767 10.365 -9.913 1.00 44.56 102 GLY A CA 1
ATOM 829 C C . GLY A 1 102 ? 8.810 9.517 -10.760 1.00 44.56 102 GLY A C 1
ATOM 830 O O . GLY A 1 102 ? 9.064 9.276 -11.934 1.00 44.56 102 GLY A O 1
ATOM 831 N N . PHE A 1 103 ? 7.659 9.175 -10.177 1.00 46.56 103 PHE A N 1
ATOM 832 C CA . PHE A 1 103 ? 6.488 8.565 -10.816 1.00 46.56 103 PHE A CA 1
ATOM 833 C C . PHE A 1 103 ? 6.072 9.332 -12.088 1.00 46.56 103 PHE A C 1
ATOM 835 O O . PHE A 1 103 ? 5.740 8.741 -13.115 1.00 46.56 103 PHE A O 1
ATOM 842 N N . ALA A 1 104 ? 6.123 10.664 -12.037 1.00 44.34 104 ALA A N 1
ATOM 843 C CA . ALA A 1 104 ? 5.468 11.511 -13.018 1.00 44.34 104 ALA A CA 1
ATOM 844 C C . ALA A 1 104 ? 6.307 12.059 -14.172 1.00 44.34 104 ALA A C 1
ATOM 846 O O . ALA A 1 104 ? 5.708 12.581 -15.112 1.00 44.34 104 ALA A O 1
ATOM 847 N N . SER A 1 105 ? 7.644 11.998 -14.155 1.00 41.16 105 SER A N 1
ATOM 848 C CA . SER A 1 105 ? 8.426 12.521 -15.296 1.00 41.16 105 SER A CA 1
ATOM 849 C C . SER A 1 105 ? 8.254 11.720 -16.585 1.00 41.16 105 SER A C 1
ATOM 851 O O . SER A 1 105 ? 8.727 12.155 -17.627 1.00 41.16 105 SER A O 1
ATOM 853 N N . THR A 1 106 ? 7.583 10.567 -16.530 1.00 45.16 106 THR A N 1
ATOM 854 C CA . THR A 1 106 ? 7.280 9.742 -17.711 1.00 45.16 106 THR A CA 1
ATOM 855 C C . THR A 1 106 ? 5.806 9.675 -18.055 1.00 45.16 106 THR A C 1
ATOM 857 O O . THR A 1 106 ? 5.506 9.671 -19.241 1.00 45.16 106 THR A O 1
ATOM 860 N N . MET A 1 107 ? 4.877 9.714 -17.090 1.00 46.03 107 MET A N 1
ATOM 861 C CA . MET A 1 107 ? 3.478 10.025 -17.404 1.00 46.03 107 MET A CA 1
ATOM 862 C C . MET A 1 107 ? 2.670 10.479 -16.185 1.00 46.03 107 MET A C 1
ATOM 864 O O . MET A 1 107 ? 2.345 9.696 -15.298 1.00 46.03 107 MET A O 1
ATOM 868 N N . PHE A 1 108 ? 2.243 11.741 -16.256 1.00 43.00 108 PHE A N 1
ATOM 869 C CA . PHE A 1 108 ? 1.223 12.382 -15.426 1.00 43.00 108 PHE A CA 1
ATOM 870 C C . PHE A 1 108 ? 1.519 12.613 -13.939 1.00 43.00 108 PHE A C 1
ATOM 872 O O . PHE A 1 108 ? 2.256 11.904 -13.269 1.00 43.00 108 PHE A O 1
ATOM 879 N N . LEU A 1 109 ? 0.821 13.627 -13.425 1.00 41.97 109 LEU A N 1
ATOM 880 C CA . LEU A 1 109 ? 0.653 13.996 -12.022 1.00 41.97 109 LEU A CA 1
ATOM 881 C C . LEU A 1 109 ? 1.718 14.861 -11.345 1.00 41.97 109 LEU A C 1
ATOM 883 O O . LEU A 1 109 ? 1.299 15.595 -10.489 1.00 41.97 109 LEU A O 1
ATOM 887 N N . PHE A 1 110 ? 3.013 14.894 -11.670 1.00 38.25 110 PHE A N 1
ATOM 888 C CA . PHE A 1 110 ? 4.004 15.805 -11.022 1.00 38.25 110 PHE A CA 1
ATOM 889 C C . PHE A 1 110 ? 5.370 15.948 -11.767 1.00 38.25 110 PHE A C 1
ATOM 891 O O . PHE A 1 110 ? 6.405 16.173 -11.134 1.00 38.25 110 PHE A O 1
ATOM 898 N N . ALA A 1 111 ? 5.399 15.864 -13.110 1.00 36.81 111 ALA A N 1
ATOM 899 C CA . ALA A 1 111 ? 6.619 15.853 -13.954 1.00 36.81 111 ALA A CA 1
ATOM 900 C C . ALA A 1 111 ? 7.608 17.021 -13.725 1.00 36.81 111 ALA A C 1
ATOM 902 O O . ALA A 1 111 ? 8.790 16.897 -14.018 1.00 36.81 111 ALA A O 1
ATOM 903 N N . GLY A 1 112 ? 7.130 18.135 -13.162 1.00 39.53 112 GLY A N 1
ATOM 904 C CA . GLY A 1 112 ? 7.921 19.330 -12.865 1.00 39.53 112 GLY A CA 1
ATOM 905 C C . GLY A 1 112 ? 8.218 19.620 -11.410 1.00 39.53 112 GLY A C 1
ATOM 906 O O . GLY A 1 112 ? 8.773 20.674 -11.120 1.00 39.53 112 GLY A O 1
ATOM 907 N N . LEU A 1 113 ? 7.871 18.730 -10.478 1.00 49.62 113 LEU A N 1
ATOM 908 C CA . LEU A 1 113 ? 8.370 18.837 -9.103 1.00 49.62 113 LEU A CA 1
ATOM 909 C C . LEU A 1 113 ? 9.747 18.183 -8.955 1.00 49.62 113 LEU A C 1
ATOM 911 O O . LEU A 1 113 ? 10.042 17.584 -7.923 1.00 49.62 113 LEU A O 1
ATOM 915 N N . GLY A 1 114 ? 10.610 18.364 -9.964 1.00 52.56 114 GLY A N 1
ATOM 916 C CA . GLY A 1 114 ? 12.011 17.946 -9.934 1.00 52.56 114 GLY A CA 1
ATOM 917 C C . GLY A 1 114 ? 12.729 18.446 -8.679 1.00 52.56 114 GLY A C 1
ATOM 918 O O . GLY A 1 114 ? 13.471 17.696 -8.056 1.00 52.56 114 GLY A O 1
ATOM 919 N N . VAL A 1 115 ? 12.386 19.650 -8.201 1.00 54.44 115 VAL A N 1
ATOM 920 C CA . VAL A 1 115 ? 12.901 20.205 -6.938 1.00 54.44 115 VAL A CA 1
ATOM 921 C C . VAL A 1 115 ? 12.609 19.329 -5.712 1.00 54.44 115 VAL A C 1
ATOM 923 O O . VAL A 1 115 ? 13.393 19.300 -4.770 1.00 54.44 115 VAL A O 1
ATOM 926 N N . LEU A 1 116 ? 11.505 18.577 -5.692 1.00 56.75 116 LEU A N 1
ATOM 927 C CA . LEU A 1 116 ? 11.183 17.721 -4.550 1.00 56.75 116 LEU A CA 1
ATOM 928 C C . LEU A 1 116 ? 12.030 16.447 -4.543 1.00 56.75 116 LEU A C 1
ATOM 930 O O . LEU A 1 116 ? 12.268 15.884 -3.480 1.00 56.75 116 LEU A O 1
ATOM 934 N N . ARG A 1 117 ? 12.604 16.045 -5.681 1.00 62.75 117 ARG A N 1
ATOM 935 C CA . ARG A 1 117 ? 13.566 14.932 -5.755 1.00 62.75 117 ARG A CA 1
ATOM 936 C C . ARG A 1 117 ? 14.802 15.174 -4.896 1.00 62.75 117 ARG A C 1
ATOM 938 O O . ARG A 1 117 ? 15.346 14.207 -4.369 1.00 62.75 117 ARG A O 1
ATOM 945 N N . TYR A 1 118 ? 15.170 16.438 -4.647 1.00 64.38 118 TYR A N 1
ATOM 946 C CA . TYR A 1 118 ? 16.234 16.779 -3.703 1.00 64.38 118 TYR A CA 1
ATOM 947 C C . TYR A 1 118 ? 16.037 16.124 -2.329 1.00 64.38 118 TYR A C 1
ATOM 949 O O . TYR A 1 118 ? 17.020 15.688 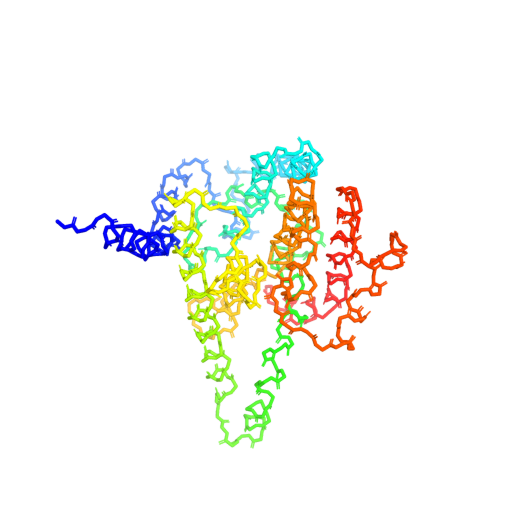-1.745 1.00 64.38 118 TYR A O 1
ATOM 957 N N . ILE A 1 119 ? 14.798 15.925 -1.859 1.00 69.12 119 ILE A N 1
ATOM 958 C CA . ILE A 1 119 ? 14.494 15.204 -0.606 1.00 69.12 119 ILE A CA 1
ATOM 959 C C . ILE A 1 119 ? 15.112 13.793 -0.588 1.00 69.12 119 ILE A C 1
ATOM 961 O O . ILE A 1 119 ? 15.591 13.339 0.445 1.00 69.12 119 ILE A O 1
ATOM 965 N N . TRP A 1 120 ? 15.168 13.106 -1.729 1.00 66.88 120 TRP A N 1
ATOM 966 C CA . TRP A 1 120 ? 15.735 11.758 -1.836 1.00 66.88 120 TRP A CA 1
ATOM 967 C C . TRP A 1 120 ? 17.202 11.735 -2.290 1.00 66.88 120 TRP A C 1
ATOM 969 O O . TRP A 1 120 ? 17.857 10.700 -2.164 1.00 66.88 120 TRP A O 1
ATOM 979 N N . TYR A 1 121 ? 17.750 12.867 -2.745 1.00 70.00 121 TYR A N 1
ATOM 980 C CA . TYR A 1 121 ? 19.117 12.983 -3.268 1.00 70.00 121 TYR A CA 1
ATOM 981 C C . TYR A 1 121 ? 20.237 12.423 -2.356 1.00 70.00 121 TYR A C 1
ATOM 983 O O . TYR A 1 121 ? 21.177 11.819 -2.880 1.00 70.00 121 TYR A O 1
ATOM 991 N N . PRO A 1 122 ? 20.180 12.532 -1.008 1.00 72.06 122 PRO A N 1
ATOM 992 C CA . PRO A 1 122 ? 21.177 11.888 -0.146 1.00 72.06 122 PRO A CA 1
ATOM 993 C C . PRO A 1 122 ? 21.206 10.362 -0.302 1.00 72.06 122 PRO A C 1
ATOM 995 O O . PRO A 1 122 ? 22.272 9.755 -0.263 1.00 72.06 122 PRO A O 1
ATOM 998 N N . ILE A 1 123 ? 20.037 9.749 -0.508 1.00 68.94 123 ILE A N 1
ATOM 999 C CA . ILE A 1 123 ? 19.870 8.299 -0.635 1.00 68.94 123 ILE A CA 1
ATOM 1000 C C . ILE A 1 123 ? 20.269 7.855 -2.046 1.00 68.94 123 ILE A C 1
ATOM 1002 O O . ILE A 1 123 ? 20.963 6.854 -2.201 1.00 68.94 123 ILE A O 1
ATOM 1006 N N . THR A 1 124 ? 19.943 8.624 -3.089 1.00 69.44 124 THR A N 1
ATOM 1007 C CA . THR A 1 124 ? 20.290 8.245 -4.472 1.00 69.44 124 THR A CA 1
ATOM 1008 C C . THR A 1 124 ? 21.787 8.144 -4.722 1.00 69.44 124 THR A C 1
ATOM 1010 O O . THR A 1 124 ? 22.202 7.353 -5.564 1.00 69.44 124 THR A O 1
ATOM 1013 N N . ARG A 1 125 ? 22.617 8.886 -3.977 1.00 69.75 125 ARG A N 1
ATOM 1014 C CA . ARG A 1 125 ? 24.081 8.738 -4.048 1.00 69.75 125 ARG A CA 1
ATOM 1015 C C . ARG A 1 125 ? 24.593 7.409 -3.481 1.00 69.75 125 ARG A C 1
ATOM 1017 O O . ARG A 1 125 ? 25.679 6.993 -3.863 1.00 69.75 125 ARG A O 1
ATOM 1024 N N . ILE A 1 126 ? 23.838 6.764 -2.592 1.00 69.81 126 ILE A N 1
ATOM 1025 C CA . ILE A 1 126 ? 24.204 5.488 -1.955 1.00 69.81 126 ILE A CA 1
ATOM 1026 C C . ILE A 1 126 ? 23.769 4.301 -2.829 1.00 69.81 126 ILE A C 1
ATOM 1028 O O . ILE A 1 126 ? 24.513 3.337 -2.967 1.00 69.81 126 ILE A O 1
ATOM 1032 N N . PHE A 1 127 ? 22.590 4.383 -3.452 1.00 65.81 127 PHE A N 1
ATOM 1033 C CA . PHE A 1 127 ? 21.970 3.280 -4.206 1.00 65.81 127 PHE A CA 1
ATOM 1034 C C . PHE A 1 127 ? 22.088 3.430 -5.739 1.00 65.81 127 PHE A C 1
ATOM 1036 O O . PHE A 1 127 ? 21.252 2.920 -6.479 1.00 65.81 127 PHE A O 1
ATOM 1043 N N . GLY A 1 128 ? 23.104 4.145 -6.237 1.00 65.00 128 GLY A N 1
ATOM 1044 C CA . GLY A 1 128 ? 23.404 4.196 -7.678 1.00 65.00 128 GLY A CA 1
ATOM 1045 C C . GLY A 1 128 ? 22.378 4.941 -8.548 1.00 65.00 128 GLY A C 1
ATOM 1046 O O . GLY A 1 128 ? 22.210 4.599 -9.715 1.00 65.00 128 GLY A O 1
ATOM 1047 N N . GLY A 1 129 ? 21.693 5.950 -7.997 1.00 67.62 129 GLY A N 1
ATOM 1048 C CA . GLY A 1 129 ? 20.741 6.812 -8.710 1.00 67.62 129 GLY A CA 1
ATOM 1049 C C . GLY A 1 129 ? 19.304 6.743 -8.179 1.00 67.62 129 GLY A C 1
ATOM 1050 O O . GLY A 1 129 ? 18.991 5.998 -7.252 1.00 67.62 129 GLY A O 1
ATOM 1051 N N . TYR A 1 130 ? 18.403 7.541 -8.767 1.00 66.56 130 TYR A N 1
ATOM 1052 C CA . TYR A 1 130 ? 16.973 7.523 -8.411 1.00 66.56 130 TYR A CA 1
ATOM 1053 C C . TYR A 1 130 ? 16.323 6.166 -8.709 1.00 66.56 130 TYR A C 1
ATOM 1055 O O . TYR A 1 130 ? 15.463 5.728 -7.948 1.00 66.56 130 TYR A O 1
ATOM 1063 N N . ALA A 1 131 ? 16.766 5.478 -9.767 1.00 67.69 131 ALA A N 1
ATOM 1064 C CA . ALA A 1 131 ? 16.235 4.178 -10.156 1.00 67.69 131 ALA A CA 1
ATOM 1065 C C . ALA A 1 131 ? 16.454 3.091 -9.105 1.00 67.69 131 ALA A C 1
ATOM 1067 O O . ALA A 1 131 ? 15.485 2.443 -8.716 1.00 67.69 131 ALA A O 1
ATOM 1068 N N . GLY A 1 132 ? 17.678 2.961 -8.586 1.00 72.50 132 GLY A N 1
ATOM 1069 C CA . GLY A 1 132 ? 17.991 1.989 -7.539 1.00 72.50 132 GLY A CA 1
ATOM 1070 C C . GLY A 1 132 ? 17.255 2.251 -6.223 1.00 72.50 132 GLY A C 1
ATOM 1071 O O . GLY A 1 132 ? 16.904 1.306 -5.533 1.00 72.50 132 GLY A O 1
ATOM 1072 N N . VAL A 1 133 ? 16.965 3.513 -5.876 1.00 74.81 133 VAL A N 1
ATOM 1073 C CA . VAL A 1 133 ? 16.198 3.834 -4.654 1.00 74.81 133 VAL A CA 1
ATOM 1074 C C . VAL A 1 133 ? 14.709 3.545 -4.814 1.00 74.81 133 VAL A C 1
ATOM 1076 O O . VAL A 1 133 ? 14.087 2.993 -3.907 1.00 74.81 133 VAL A O 1
ATOM 1079 N N . LEU A 1 134 ? 14.116 3.952 -5.940 1.00 77.06 134 LEU A N 1
ATOM 1080 C CA . LEU A 1 134 ? 12.678 3.806 -6.166 1.00 77.06 134 LEU A CA 1
ATOM 1081 C C . LEU A 1 134 ? 12.272 2.332 -6.251 1.00 77.06 134 LEU A C 1
ATOM 1083 O O . LEU A 1 134 ? 11.238 1.966 -5.691 1.00 77.06 134 LEU A O 1
ATOM 1087 N N . SER A 1 135 ? 13.103 1.495 -6.876 1.00 80.06 135 SER A N 1
ATOM 1088 C CA . SER A 1 135 ? 12.814 0.081 -7.117 1.00 80.06 135 SER A CA 1
ATOM 1089 C C . SER A 1 135 ? 12.891 -0.829 -5.889 1.00 80.06 135 SER A C 1
ATOM 1091 O O . SER A 1 135 ? 12.407 -1.958 -5.969 1.00 80.06 135 SER A O 1
ATOM 1093 N N . ILE A 1 136 ? 13.429 -0.372 -4.752 1.00 86.69 136 ILE A N 1
ATOM 1094 C CA . ILE A 1 136 ? 13.536 -1.193 -3.534 1.00 86.69 136 ILE A CA 1
ATOM 1095 C C . ILE A 1 136 ? 12.141 -1.664 -3.086 1.00 86.69 136 ILE A C 1
ATOM 1097 O O . ILE A 1 136 ? 11.281 -0.882 -2.703 1.00 86.69 136 ILE A O 1
ATOM 1101 N N . GLY A 1 137 ? 11.906 -2.967 -3.122 1.00 90.06 137 GLY A N 1
ATOM 1102 C CA . GLY A 1 137 ? 10.643 -3.620 -2.774 1.00 90.06 137 GLY A CA 1
ATOM 1103 C C . GLY A 1 137 ? 9.951 -4.259 -3.973 1.00 90.06 137 GLY A C 1
ATOM 1104 O O . GLY A 1 137 ? 9.040 -5.067 -3.787 1.00 90.06 137 GLY A O 1
ATOM 1105 N N . TYR A 1 138 ? 10.354 -3.909 -5.197 1.00 89.50 138 TYR A N 1
ATOM 1106 C CA . TYR A 1 138 ? 9.619 -4.244 -6.412 1.00 89.50 138 TYR A CA 1
ATOM 1107 C C . TYR A 1 138 ? 9.567 -5.747 -6.676 1.00 89.50 138 TYR A C 1
ATOM 1109 O O . TYR A 1 138 ? 8.486 -6.281 -6.925 1.00 89.50 138 TYR A O 1
ATOM 1117 N N . SER A 1 139 ? 10.706 -6.432 -6.554 1.00 90.62 139 SER A N 1
ATOM 1118 C CA . SER A 1 139 ? 10.826 -7.884 -6.733 1.00 90.62 139 SER A CA 1
ATOM 1119 C C . SER A 1 139 ? 9.838 -8.669 -5.870 1.00 90.62 139 SER A C 1
ATOM 1121 O O . SER A 1 139 ? 9.223 -9.606 -6.369 1.00 90.62 139 SER A O 1
ATOM 1123 N N . LEU A 1 140 ? 9.617 -8.259 -4.614 1.00 93.19 140 LEU A N 1
ATOM 1124 C CA . LEU A 1 140 ? 8.619 -8.866 -3.724 1.00 93.19 140 LEU A CA 1
ATOM 1125 C C . LEU A 1 140 ? 7.188 -8.434 -4.064 1.00 93.19 140 LEU A C 1
ATOM 1127 O O . LEU A 1 140 ? 6.267 -9.249 -4.003 1.00 93.19 140 LEU A O 1
ATOM 1131 N N . LEU A 1 141 ? 6.991 -7.161 -4.416 1.00 92.88 141 LEU A N 1
ATOM 1132 C CA . LEU A 1 141 ? 5.673 -6.605 -4.729 1.00 92.88 141 LEU A CA 1
ATOM 1133 C C . LEU A 1 141 ? 5.075 -7.170 -6.019 1.00 92.88 141 LEU A C 1
ATOM 1135 O O . LEU A 1 141 ? 3.853 -7.271 -6.095 1.00 92.88 141 LEU A O 1
ATOM 1139 N N . ILE A 1 142 ? 5.891 -7.579 -6.995 1.00 91.31 142 ILE A N 1
ATOM 1140 C CA . ILE A 1 142 ? 5.399 -8.175 -8.245 1.00 91.31 142 ILE A CA 1
ATOM 1141 C C . ILE A 1 142 ? 5.124 -9.687 -8.147 1.00 91.31 142 ILE A C 1
ATOM 1143 O O . ILE A 1 142 ? 4.388 -10.213 -8.981 1.00 91.31 142 ILE A O 1
ATOM 1147 N N . LEU A 1 143 ? 5.617 -10.391 -7.114 1.00 92.38 143 LEU A N 1
ATOM 1148 C CA . LEU A 1 143 ? 5.396 -11.841 -6.948 1.00 92.38 143 LEU A CA 1
ATOM 1149 C C . LEU A 1 143 ? 3.924 -12.282 -7.066 1.00 92.38 143 LEU A C 1
ATOM 1151 O O . LEU A 1 143 ? 3.685 -13.279 -7.747 1.00 92.38 143 LEU A O 1
ATOM 1155 N N . PRO A 1 144 ? 2.921 -11.593 -6.477 1.00 93.06 144 PRO A N 1
ATOM 1156 C CA . PRO A 1 144 ? 1.522 -11.997 -6.617 1.00 93.06 144 PRO A CA 1
ATOM 1157 C C . PRO A 1 144 ? 1.046 -11.992 -8.073 1.00 93.06 144 PRO A C 1
ATOM 1159 O O . PRO A 1 144 ? 0.295 -12.880 -8.464 1.00 93.06 144 PRO A O 1
ATOM 1162 N N . LEU A 1 145 ? 1.510 -11.032 -8.882 1.00 92.31 145 LEU A N 1
ATOM 1163 C CA . LEU A 1 145 ? 1.193 -10.967 -10.308 1.00 92.31 145 LEU A CA 1
ATOM 1164 C C . LEU A 1 145 ? 1.943 -12.051 -11.089 1.00 92.31 145 LEU A C 1
ATOM 1166 O O . LEU A 1 145 ? 1.320 -12.736 -11.893 1.00 92.31 145 LEU A O 1
ATOM 1170 N N . LEU A 1 146 ? 3.231 -12.278 -10.794 1.00 91.00 146 LEU A N 1
ATOM 1171 C CA . LEU A 1 146 ? 4.028 -13.334 -11.436 1.00 91.00 146 LEU A CA 1
ATOM 1172 C C . LEU A 1 146 ? 3.478 -14.742 -11.178 1.00 91.00 146 LEU A C 1
ATOM 1174 O O . LEU A 1 146 ? 3.495 -15.575 -12.078 1.00 91.00 146 LEU A O 1
ATOM 1178 N N . ILE A 1 147 ? 2.959 -15.013 -9.976 1.00 94.19 147 ILE A N 1
ATOM 1179 C CA . ILE A 1 147 ? 2.333 -16.302 -9.641 1.00 94.19 147 ILE A CA 1
ATOM 1180 C C . ILE A 1 147 ? 1.092 -16.547 -10.510 1.00 94.19 147 ILE A C 1
ATOM 1182 O O . ILE A 1 147 ? 0.893 -17.661 -10.991 1.00 94.19 147 ILE A O 1
ATOM 1186 N N . VAL A 1 148 ? 0.270 -15.519 -10.744 1.00 93.62 148 VAL A N 1
ATOM 1187 C CA . VAL A 1 148 ? -0.933 -15.636 -11.587 1.00 93.62 148 VAL A CA 1
ATOM 1188 C C . VAL A 1 148 ? -0.573 -15.626 -13.078 1.00 93.62 148 VAL A C 1
ATOM 1190 O O . VAL A 1 148 ? -1.218 -16.319 -13.862 1.00 93.62 148 VAL A O 1
ATOM 1193 N N . SER A 1 149 ? 0.473 -14.898 -13.488 1.00 92.38 149 SER A N 1
ATOM 1194 C CA . SER A 1 149 ? 0.931 -14.862 -14.882 1.00 92.38 149 SER A CA 1
ATOM 1195 C C . SER A 1 149 ? 1.820 -16.051 -15.277 1.00 92.38 149 SER A C 1
ATOM 1197 O O . SER A 1 149 ? 2.124 -16.204 -16.459 1.00 92.38 149 SER A O 1
ATOM 1199 N N . PHE A 1 150 ? 2.222 -16.906 -14.330 1.00 94.06 150 PHE A N 1
ATOM 1200 C CA . PHE A 1 150 ? 3.147 -18.024 -14.554 1.00 94.06 150 PHE A CA 1
ATOM 1201 C C . PHE A 1 150 ? 2.766 -18.959 -15.723 1.00 94.06 150 PHE A C 1
ATOM 1203 O O . PHE A 1 150 ? 3.657 -19.291 -16.504 1.00 94.06 150 PHE A O 1
ATOM 1210 N N . PRO A 1 151 ? 1.490 -19.348 -15.943 1.00 95.00 151 PRO A N 1
ATOM 1211 C CA . PRO A 1 151 ? 1.128 -20.181 -17.095 1.00 95.00 151 PRO A CA 1
ATOM 1212 C C . PRO A 1 151 ? 1.405 -19.505 -18.446 1.00 95.00 151 PRO A C 1
ATOM 1214 O O . PRO A 1 151 ? 1.808 -20.174 -19.394 1.00 95.00 151 PRO A O 1
ATOM 1217 N N . PHE A 1 152 ? 1.238 -18.180 -18.522 1.00 94.06 152 PHE A N 1
ATOM 1218 C CA . PHE A 1 152 ? 1.519 -17.390 -19.723 1.00 94.06 152 PHE A CA 1
ATOM 1219 C C . PHE A 1 152 ? 3.027 -17.181 -19.927 1.00 94.06 152 PHE A C 1
ATOM 1221 O O . PHE A 1 152 ? 3.506 -17.206 -21.057 1.00 94.06 152 PHE A O 1
ATOM 1228 N N . LEU A 1 153 ? 3.791 -17.070 -18.831 1.00 92.38 153 LEU A N 1
ATOM 1229 C CA . LEU A 1 153 ? 5.257 -17.058 -18.876 1.00 92.38 153 LEU A CA 1
ATOM 1230 C C . LEU A 1 153 ? 5.804 -18.373 -19.441 1.00 92.38 153 LEU A C 1
ATOM 1232 O O . LEU A 1 153 ? 6.726 -18.359 -20.253 1.00 92.38 153 LEU A O 1
ATOM 1236 N N . VAL A 1 154 ? 5.206 -19.505 -19.061 1.00 94.31 154 VAL A N 1
ATOM 1237 C CA . VAL A 1 154 ? 5.545 -20.814 -19.632 1.00 94.31 154 VAL A CA 1
ATOM 1238 C C . VAL A 1 154 ? 5.139 -20.901 -21.110 1.00 94.31 154 VAL A C 1
ATOM 1240 O O . VAL A 1 154 ? 5.921 -21.422 -21.901 1.00 94.31 154 VAL A O 1
ATOM 1243 N N . SER A 1 155 ? 3.978 -20.375 -21.524 1.00 93.69 155 SER A N 1
ATOM 1244 C CA . SER A 1 155 ? 3.569 -20.425 -22.939 1.00 93.69 155 SER A CA 1
ATOM 1245 C C . SER A 1 155 ? 4.425 -19.538 -23.852 1.00 93.69 155 SER A C 1
ATOM 1247 O O . SER A 1 155 ? 4.748 -19.963 -24.962 1.00 93.69 155 SER A O 1
ATOM 1249 N N . ASP A 1 156 ? 4.845 -18.358 -23.382 1.00 92.38 156 ASP A N 1
ATOM 1250 C CA . ASP A 1 156 ? 5.788 -17.496 -24.107 1.00 92.38 156 ASP A CA 1
ATOM 1251 C C . ASP A 1 156 ? 7.194 -18.129 -24.166 1.00 92.38 156 ASP A C 1
ATOM 1253 O O . ASP A 1 156 ? 7.820 -18.148 -25.226 1.00 92.38 156 ASP A O 1
ATOM 1257 N N . LEU A 1 157 ? 7.680 -18.724 -23.066 1.00 92.88 157 LEU A N 1
ATOM 1258 C CA . LEU A 1 157 ? 8.980 -19.415 -23.029 1.00 92.88 157 LEU A CA 1
ATOM 1259 C C . LEU A 1 157 ? 9.030 -20.637 -23.964 1.00 92.88 157 LEU A C 1
ATOM 1261 O O . LEU A 1 157 ? 10.062 -20.907 -24.574 1.00 92.88 157 LEU A O 1
ATOM 1265 N N . LEU A 1 158 ? 7.912 -21.356 -24.099 1.00 95.44 158 LEU A N 1
ATOM 1266 C CA . LEU A 1 158 ? 7.748 -22.469 -25.041 1.00 95.44 158 LEU A CA 1
ATOM 1267 C C . LEU A 1 158 ? 7.451 -22.013 -26.483 1.00 95.44 158 LEU A C 1
ATOM 1269 O O . LEU A 1 158 ? 7.210 -22.862 -27.338 1.00 95.44 158 LEU A O 1
ATOM 1273 N N . GLN A 1 159 ? 7.452 -20.703 -26.761 1.00 92.56 159 GLN A N 1
ATOM 1274 C CA . GLN A 1 159 ? 7.162 -20.107 -28.076 1.00 92.56 159 GLN A CA 1
ATOM 1275 C C . GLN A 1 159 ? 5.768 -20.460 -28.638 1.00 92.56 159 GLN A C 1
ATOM 1277 O O . GLN A 1 159 ? 5.519 -20.344 -29.837 1.00 92.56 159 GLN A O 1
ATOM 1282 N N . ILE A 1 160 ? 4.833 -20.862 -27.768 1.00 93.31 160 ILE A N 1
ATOM 1283 C CA . ILE A 1 160 ? 3.421 -21.109 -28.110 1.00 93.31 160 ILE A CA 1
ATOM 1284 C C . ILE A 1 160 ? 2.695 -19.769 -28.305 1.00 93.31 160 ILE A C 1
ATOM 1286 O O . ILE A 1 160 ? 1.776 -19.648 -29.114 1.00 93.31 160 ILE A O 1
ATOM 1290 N N . THR A 1 161 ? 3.123 -18.752 -27.559 1.00 91.50 161 THR A N 1
ATOM 1291 C CA . THR A 1 161 ? 2.641 -17.372 -27.627 1.00 91.50 161 THR A CA 1
ATOM 1292 C C . THR A 1 161 ? 3.823 -16.402 -27.704 1.00 91.50 161 THR A C 1
ATOM 1294 O O . THR A 1 161 ? 4.955 -16.777 -27.416 1.00 91.50 161 THR A O 1
ATOM 1297 N N . VAL A 1 162 ? 3.579 -15.162 -28.145 1.00 81.50 162 VAL A N 1
ATOM 1298 C CA . VAL A 1 162 ? 4.652 -14.165 -28.367 1.00 81.50 162 VAL A CA 1
ATOM 1299 C C . VAL A 1 162 ? 4.702 -13.090 -27.269 1.00 81.50 162 VAL A C 1
ATOM 1301 O O . VAL A 1 162 ? 5.759 -12.515 -27.028 1.00 81.50 162 VAL A O 1
ATOM 1304 N N . GLN A 1 163 ? 3.569 -12.781 -26.623 1.00 87.44 163 GLN A N 1
ATOM 1305 C CA . GLN A 1 163 ? 3.440 -11.704 -25.620 1.00 87.44 163 GLN A CA 1
ATOM 1306 C C . GLN A 1 163 ? 2.356 -11.984 -24.555 1.00 87.44 163 GLN A C 1
ATOM 1308 O O . GLN A 1 163 ? 1.866 -11.053 -23.907 1.00 87.44 163 GLN A O 1
ATOM 1313 N N . ALA A 1 164 ? 1.936 -13.240 -24.367 1.00 89.94 164 ALA A N 1
ATOM 1314 C CA . ALA A 1 164 ? 0.783 -13.561 -23.521 1.00 89.94 164 ALA A CA 1
ATOM 1315 C C . ALA A 1 164 ? 0.981 -13.138 -22.058 1.00 89.94 164 ALA A C 1
ATOM 1317 O O . ALA A 1 164 ? 0.033 -12.681 -21.422 1.00 89.94 164 ALA A O 1
ATOM 1318 N N . THR A 1 165 ? 2.210 -13.205 -21.541 1.00 89.81 165 THR A N 1
ATOM 1319 C CA . THR A 1 165 ? 2.578 -12.740 -20.194 1.00 89.81 165 THR A CA 1
ATOM 1320 C C . THR A 1 165 ? 2.322 -11.250 -20.032 1.00 89.81 165 THR A C 1
ATOM 1322 O O . THR A 1 165 ? 1.727 -10.827 -19.044 1.00 89.81 165 THR A O 1
ATOM 1325 N N . ILE A 1 166 ? 2.735 -10.447 -21.015 1.00 86.75 166 ILE A N 1
ATOM 1326 C CA . ILE A 1 166 ? 2.597 -8.986 -20.992 1.00 86.75 166 ILE A CA 1
ATOM 1327 C C . ILE A 1 166 ? 1.118 -8.604 -21.082 1.00 86.75 166 ILE A C 1
ATOM 1329 O O . ILE A 1 166 ? 0.651 -7.764 -20.312 1.00 86.75 166 ILE A O 1
ATOM 1333 N N . THR A 1 167 ? 0.354 -9.262 -21.961 1.00 89.25 167 THR A N 1
ATOM 1334 C CA . THR A 1 167 ? -1.101 -9.071 -22.047 1.00 89.25 167 THR A CA 1
ATOM 1335 C C . THR A 1 167 ? -1.796 -9.463 -20.742 1.00 89.25 167 THR A C 1
ATOM 1337 O O . THR A 1 167 ? -2.621 -8.700 -20.241 1.00 89.25 167 THR A O 1
ATOM 1340 N N . ALA A 1 168 ? -1.444 -10.610 -20.154 1.00 91.19 168 ALA A N 1
ATOM 1341 C CA . ALA A 1 168 ? -2.026 -11.089 -18.904 1.00 91.19 168 ALA A CA 1
ATOM 1342 C C . ALA A 1 168 ? -1.722 -10.140 -17.733 1.00 91.19 168 ALA A C 1
ATOM 1344 O O . ALA A 1 168 ? -2.642 -9.766 -17.005 1.00 91.19 168 ALA A O 1
ATOM 1345 N N . LEU A 1 169 ? -0.471 -9.686 -17.590 1.00 89.75 169 LEU A N 1
ATOM 1346 C CA . LEU A 1 169 ? -0.081 -8.680 -16.598 1.00 89.75 169 LEU A CA 1
ATOM 1347 C C . LEU A 1 169 ? -0.848 -7.367 -16.803 1.00 89.75 169 LEU A C 1
ATOM 1349 O O . LEU A 1 169 ? -1.420 -6.849 -15.846 1.00 89.75 169 LEU A O 1
ATOM 1353 N N . GLY A 1 170 ? -0.937 -6.864 -18.038 1.00 88.50 170 GLY A N 1
ATOM 1354 C CA . GLY A 1 170 ? -1.696 -5.651 -18.349 1.00 88.50 170 GLY A CA 1
ATOM 1355 C C . GLY A 1 170 ? -3.170 -5.758 -17.952 1.00 88.50 170 GLY A C 1
ATOM 1356 O O . GLY A 1 170 ? -3.689 -4.886 -17.254 1.00 88.50 170 GLY A O 1
ATOM 1357 N N . VAL A 1 171 ? -3.833 -6.862 -18.313 1.00 90.75 171 VAL A N 1
ATOM 1358 C CA . VAL A 1 171 ? -5.225 -7.136 -17.917 1.00 90.75 171 VAL A CA 1
ATOM 1359 C C . VAL A 1 171 ? -5.366 -7.205 -16.393 1.00 90.75 171 VAL A C 1
ATOM 1361 O O . VAL A 1 171 ? -6.277 -6.581 -15.850 1.00 90.75 171 VAL A O 1
ATOM 1364 N N . MET A 1 172 ? -4.464 -7.893 -15.682 1.00 91.88 172 MET A N 1
ATOM 1365 C CA . MET A 1 172 ? -4.486 -7.948 -14.213 1.00 91.88 172 MET A CA 1
ATOM 1366 C C . MET A 1 172 ? -4.354 -6.557 -13.589 1.00 91.88 172 MET A C 1
ATOM 1368 O O . MET A 1 172 ? -5.138 -6.217 -12.704 1.00 91.88 172 MET A O 1
ATOM 1372 N N . VAL A 1 173 ? -3.418 -5.732 -14.070 1.00 89.81 173 VAL A N 1
ATOM 1373 C CA . VAL A 1 173 ? -3.232 -4.359 -13.583 1.00 89.81 173 VAL A CA 1
ATOM 1374 C C . VAL A 1 173 ? -4.510 -3.541 -13.780 1.00 89.81 173 VAL A C 1
ATOM 1376 O O . VAL A 1 173 ? -5.015 -2.981 -12.808 1.00 89.81 173 VAL A O 1
ATOM 1379 N N . PHE A 1 174 ? -5.109 -3.532 -14.977 1.00 87.88 174 PHE A N 1
ATOM 1380 C CA . PHE A 1 174 ? -6.367 -2.808 -15.218 1.00 87.88 174 PHE A CA 1
ATOM 1381 C C . PHE A 1 174 ? -7.543 -3.321 -14.370 1.00 87.88 174 PHE A C 1
ATOM 1383 O O . PHE A 1 174 ? -8.332 -2.517 -13.867 1.00 87.88 174 PHE A O 1
ATOM 1390 N N . VAL A 1 175 ? -7.647 -4.635 -14.151 1.00 94.06 175 VAL A N 1
ATOM 1391 C CA . VAL A 1 175 ? -8.668 -5.224 -13.270 1.00 94.06 175 VAL A CA 1
ATOM 1392 C C . VAL A 1 175 ? -8.486 -4.756 -11.822 1.00 94.06 175 VAL A C 1
ATOM 1394 O O . VAL A 1 175 ? -9.468 -4.376 -11.182 1.00 94.06 175 VAL A O 1
ATOM 1397 N N . ILE A 1 176 ? -7.255 -4.712 -11.303 1.00 93.38 176 ILE A N 1
ATOM 1398 C CA . ILE A 1 176 ? -6.994 -4.260 -9.928 1.00 93.38 176 ILE A CA 1
ATOM 1399 C C . ILE A 1 176 ? -7.219 -2.739 -9.790 1.00 93.38 176 ILE A C 1
ATOM 1401 O O . ILE A 1 176 ? -7.793 -2.322 -8.780 1.00 93.38 176 ILE A O 1
ATOM 1405 N N . ILE A 1 177 ? -6.905 -1.920 -10.811 1.00 86.06 177 ILE A N 1
ATOM 1406 C CA . ILE A 1 177 ? -7.286 -0.488 -10.865 1.00 86.06 177 ILE A CA 1
ATOM 1407 C C . ILE A 1 177 ? -8.801 -0.344 -10.702 1.00 86.06 177 ILE A C 1
ATOM 1409 O O . ILE A 1 177 ? -9.271 0.402 -9.840 1.00 86.06 177 ILE A O 1
ATOM 1413 N N . PHE A 1 178 ? -9.570 -1.072 -11.515 1.00 89.38 178 PHE A N 1
ATOM 1414 C CA . PHE A 1 178 ? -11.029 -0.981 -11.539 1.00 89.38 178 PHE A CA 1
ATOM 1415 C C . PHE A 1 178 ? -11.661 -1.443 -10.216 1.00 89.38 178 PHE A C 1
ATOM 1417 O O . PHE A 1 178 ? -12.532 -0.763 -9.670 1.00 89.38 178 PHE A O 1
ATOM 1424 N N . ILE A 1 179 ? -11.166 -2.545 -9.642 1.00 94.75 179 ILE A N 1
ATOM 1425 C CA . ILE A 1 179 ? -11.587 -3.032 -8.320 1.00 94.75 179 ILE A CA 1
ATOM 1426 C C . ILE A 1 179 ? -11.240 -2.012 -7.225 1.00 94.75 179 ILE A C 1
ATOM 1428 O O . ILE A 1 179 ? -12.100 -1.685 -6.406 1.00 94.75 179 ILE A O 1
ATOM 1432 N N . GLY A 1 180 ? -10.018 -1.467 -7.220 1.00 90.94 180 GLY A N 1
ATOM 1433 C CA . GLY A 1 180 ? -9.585 -0.447 -6.261 1.00 90.94 180 GLY A CA 1
ATOM 1434 C C . GLY A 1 180 ? -10.447 0.818 -6.321 1.00 90.94 180 GLY A C 1
ATOM 1435 O O . GLY A 1 180 ? -10.895 1.312 -5.284 1.00 90.94 180 GLY A O 1
ATOM 1436 N N . PHE A 1 181 ? -10.769 1.281 -7.533 1.00 84.56 181 PHE A N 1
ATOM 1437 C CA . PHE A 1 181 ? -11.655 2.420 -7.790 1.00 84.56 181 PHE A CA 1
ATOM 1438 C C . PHE A 1 181 ? -13.080 2.195 -7.268 1.00 84.56 181 PHE A C 1
ATOM 1440 O O . PHE A 1 181 ? -13.629 3.058 -6.573 1.00 84.56 181 PHE A O 1
ATOM 1447 N N . ILE A 1 182 ? -13.678 1.035 -7.568 1.00 92.38 182 ILE A N 1
ATOM 1448 C CA . ILE A 1 182 ? -15.022 0.674 -7.093 1.00 92.38 182 ILE A CA 1
ATOM 1449 C C . ILE A 1 182 ? -15.039 0.587 -5.569 1.00 92.38 182 ILE A C 1
ATOM 1451 O O . ILE A 1 182 ? -15.903 1.196 -4.938 1.00 92.38 182 ILE A O 1
ATOM 1455 N N . ILE A 1 183 ? -14.073 -0.114 -4.965 1.00 95.00 183 ILE A N 1
ATOM 1456 C CA . ILE A 1 183 ? -13.967 -0.237 -3.507 1.00 95.00 183 ILE A CA 1
ATOM 1457 C C . ILE A 1 183 ? -13.848 1.152 -2.871 1.00 95.00 183 ILE A C 1
ATOM 1459 O O . ILE A 1 183 ? -14.596 1.449 -1.939 1.00 95.00 183 ILE A O 1
ATOM 1463 N N . LEU A 1 184 ? -12.975 2.024 -3.385 1.00 88.44 184 LEU A N 1
ATOM 1464 C CA . LEU A 1 184 ? -12.798 3.380 -2.863 1.00 88.44 184 LEU A CA 1
ATOM 1465 C C . LEU A 1 184 ? -14.096 4.197 -2.962 1.00 88.44 184 LEU A C 1
ATOM 1467 O O . LEU A 1 184 ? -14.549 4.744 -1.957 1.00 88.44 184 LEU A O 1
ATOM 1471 N N . THR A 1 185 ? -14.737 4.215 -4.134 1.00 83.75 185 THR A N 1
ATOM 1472 C CA . THR A 1 185 ? -15.974 4.979 -4.381 1.00 83.75 185 THR A CA 1
ATOM 1473 C C . THR A 1 185 ? -17.133 4.479 -3.517 1.00 83.75 185 THR A C 1
ATOM 1475 O O . THR A 1 185 ? -17.773 5.265 -2.822 1.00 83.75 185 THR A O 1
ATOM 1478 N N . VAL A 1 186 ? -17.376 3.166 -3.463 1.00 92.12 186 VAL A N 1
ATOM 1479 C CA . VAL A 1 186 ? -18.431 2.593 -2.607 1.00 92.12 186 VAL A CA 1
ATOM 1480 C C . VAL A 1 186 ? -18.157 2.893 -1.129 1.00 92.12 186 VAL A C 1
ATOM 1482 O O . VAL A 1 186 ? -19.085 3.194 -0.376 1.00 92.12 186 VAL A O 1
ATOM 1485 N N . SER A 1 187 ? -16.893 2.872 -0.702 1.00 92.25 187 SER A N 1
ATOM 1486 C CA . SER A 1 187 ? -16.515 3.148 0.689 1.00 92.25 187 SER A CA 1
ATOM 1487 C C . SER A 1 187 ? -16.670 4.614 1.087 1.00 92.25 187 SER A C 1
ATOM 1489 O O . SER A 1 187 ? -17.101 4.893 2.207 1.00 92.25 187 SER A O 1
ATOM 1491 N N . VAL A 1 188 ? -16.339 5.552 0.194 1.00 87.69 188 VAL A N 1
ATOM 1492 C CA . VAL A 1 188 ? -16.522 6.994 0.423 1.00 87.69 188 VAL A CA 1
ATOM 1493 C C . VAL A 1 188 ? -18.012 7.349 0.414 1.00 87.69 188 VAL A C 1
ATOM 1495 O O . VAL A 1 188 ? -18.471 8.004 1.351 1.00 87.69 188 VAL A O 1
ATOM 1498 N N . ALA A 1 189 ? -18.792 6.831 -0.543 1.00 87.38 189 ALA A N 1
ATOM 1499 C CA . ALA A 1 189 ? -20.248 6.998 -0.579 1.00 87.38 189 ALA A CA 1
ATOM 1500 C C . ALA A 1 189 ? -20.925 6.462 0.696 1.00 87.38 189 ALA A C 1
ATOM 1502 O O . ALA A 1 189 ? -21.703 7.173 1.334 1.00 87.38 189 ALA A O 1
ATOM 1503 N N . THR A 1 190 ? -20.578 5.235 1.110 1.00 90.06 190 THR A N 1
ATOM 1504 C CA . THR A 1 190 ? -21.115 4.607 2.332 1.00 90.06 190 THR A CA 1
ATOM 1505 C C . THR A 1 190 ? -20.779 5.442 3.568 1.00 90.06 190 THR A C 1
ATOM 1507 O O . THR A 1 190 ? -21.654 5.745 4.378 1.00 90.06 190 THR A O 1
ATOM 1510 N N . TRP A 1 191 ? -19.521 5.859 3.711 1.00 87.75 191 TRP A N 1
ATOM 1511 C CA . TRP A 1 19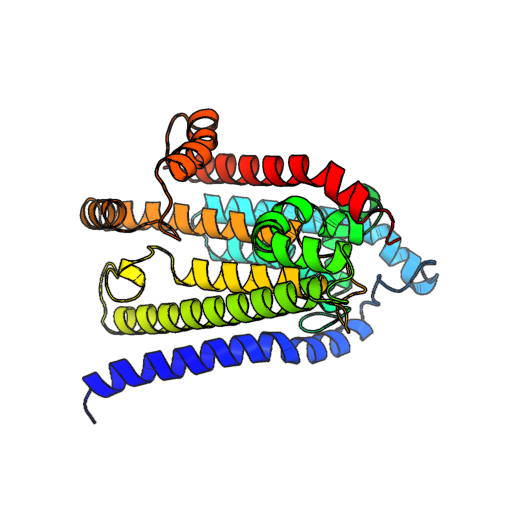1 ? -19.071 6.667 4.843 1.00 87.75 191 TRP A CA 1
ATOM 1512 C C . TRP A 1 191 ? -19.770 8.023 4.919 1.00 87.75 191 TRP A C 1
ATOM 1514 O O . TRP A 1 191 ? -20.226 8.421 5.992 1.00 87.75 191 TRP A O 1
ATOM 1524 N N . LEU A 1 192 ? -19.904 8.712 3.784 1.00 84.69 192 LEU A N 1
ATOM 1525 C CA . LEU A 1 192 ? -20.551 10.018 3.716 1.00 84.69 192 LEU A CA 1
ATOM 1526 C C . LEU A 1 192 ? -22.049 9.915 4.043 1.00 84.69 192 LEU A C 1
ATOM 1528 O O . LEU A 1 192 ? -22.551 10.726 4.818 1.00 84.69 192 LEU A O 1
ATOM 1532 N N . TYR A 1 193 ? -22.736 8.879 3.550 1.00 85.94 193 TYR A N 1
ATOM 1533 C CA . TYR A 1 193 ? -24.140 8.596 3.873 1.00 85.94 193 TYR A CA 1
ATOM 1534 C C . TYR A 1 193 ? -24.382 8.447 5.385 1.00 85.94 193 TYR A C 1
ATOM 1536 O O . TYR A 1 193 ? -25.227 9.140 5.964 1.00 85.94 193 TYR A O 1
ATOM 1544 N N . TYR A 1 194 ? -23.609 7.587 6.056 1.00 86.25 194 TYR A N 1
ATOM 1545 C CA . TYR A 1 194 ? -23.756 7.374 7.500 1.00 86.25 194 TYR A CA 1
ATOM 1546 C C . TYR A 1 194 ? -23.304 8.582 8.324 1.00 86.25 194 TYR A C 1
ATOM 1548 O O . TYR A 1 194 ? -23.921 8.882 9.349 1.00 86.25 194 TYR A O 1
ATOM 1556 N N . ARG A 1 195 ? -22.290 9.325 7.862 1.00 82.81 195 ARG A N 1
ATOM 1557 C CA . ARG A 1 195 ? -21.819 10.544 8.530 1.00 82.81 195 ARG A CA 1
ATOM 1558 C C . ARG A 1 195 ? -22.837 11.686 8.462 1.00 82.81 195 ARG A C 1
ATOM 1560 O O . ARG A 1 195 ? -23.006 12.385 9.456 1.00 82.81 195 ARG A O 1
ATOM 1567 N N . LEU A 1 196 ? -23.546 11.848 7.342 1.00 82.25 196 LEU A N 1
ATOM 1568 C CA . LEU A 1 196 ? -24.675 12.786 7.219 1.00 82.25 196 LEU A CA 1
ATOM 1569 C C . LEU A 1 196 ? -25.921 12.329 7.997 1.00 82.25 196 LEU A C 1
ATOM 1571 O O . LEU A 1 196 ? -26.804 13.136 8.278 1.00 82.25 196 LEU A O 1
ATOM 1575 N N . SER A 1 197 ? -25.985 11.048 8.361 1.00 79.94 197 SER A N 1
ATOM 1576 C CA . SER A 1 197 ? -27.053 10.460 9.178 1.00 79.94 197 SER A CA 1
ATOM 1577 C C . SER A 1 197 ? -26.717 10.417 10.678 1.00 79.94 197 SER A C 1
ATOM 1579 O O . SER A 1 197 ? -27.440 9.780 11.439 1.00 79.94 197 SER A O 1
ATOM 1581 N N . SER A 1 198 ? -25.623 11.062 11.109 1.00 75.69 198 SER A N 1
ATOM 1582 C CA . SER A 1 198 ? -25.132 11.087 12.501 1.00 75.69 198 SER A CA 1
ATOM 1583 C C . SER A 1 198 ? -24.947 9.702 13.145 1.00 75.69 198 SER A C 1
ATOM 1585 O O . SER A 1 198 ? -25.056 9.555 14.362 1.00 75.69 198 SER A O 1
ATOM 1587 N N . ALA A 1 199 ? -24.667 8.672 12.341 1.00 71.75 199 ALA A N 1
ATOM 1588 C CA . ALA A 1 199 ? -24.482 7.314 12.840 1.00 71.75 199 ALA A CA 1
ATOM 1589 C C . ALA A 1 199 ? -23.158 7.154 13.614 1.00 71.75 199 ALA A C 1
ATOM 1591 O O . ALA A 1 199 ? -22.178 7.854 13.355 1.00 71.75 199 ALA A O 1
ATOM 1592 N N . GLY A 1 200 ? -23.136 6.196 14.549 1.00 80.25 200 GLY A N 1
ATOM 1593 C CA . GLY A 1 200 ? -21.943 5.779 15.291 1.00 80.25 200 GLY A CA 1
ATOM 1594 C C . GLY A 1 200 ? -20.990 4.924 14.445 1.00 80.25 200 GLY A C 1
ATOM 1595 O O . GLY A 1 200 ? -20.511 5.351 13.397 1.00 80.25 200 GLY A O 1
ATOM 1596 N N . ILE A 1 201 ? -20.691 3.698 14.887 1.00 85.56 201 ILE A N 1
ATOM 1597 C CA . ILE A 1 201 ? -19.830 2.792 14.112 1.00 85.56 201 ILE A CA 1
ATOM 1598 C C . ILE A 1 201 ? -20.568 2.305 12.858 1.00 85.56 201 ILE A C 1
ATOM 1600 O O . ILE A 1 201 ? -21.625 1.676 12.939 1.00 85.56 201 ILE A O 1
ATOM 1604 N N . ILE A 1 202 ? -19.957 2.512 11.692 1.00 89.12 202 ILE A N 1
ATOM 1605 C CA . ILE A 1 202 ? -20.435 1.978 10.415 1.00 89.12 202 ILE A CA 1
ATOM 1606 C C . ILE A 1 202 ? -20.038 0.499 10.309 1.00 89.12 202 ILE A C 1
ATOM 1608 O O . ILE A 1 202 ? -18.855 0.176 10.246 1.00 89.12 202 ILE A O 1
ATOM 1612 N N . LYS A 1 203 ? -21.034 -0.395 10.279 1.00 90.75 203 LYS A N 1
ATOM 1613 C CA . LYS A 1 203 ? -20.858 -1.866 10.186 1.00 90.75 203 LYS A CA 1
ATOM 1614 C C . LYS A 1 203 ? -21.577 -2.491 8.981 1.00 90.75 203 LYS A C 1
ATOM 1616 O O . LYS A 1 203 ? -21.648 -3.709 8.856 1.00 90.75 203 LYS A O 1
ATOM 1621 N N . GLN A 1 204 ? -22.184 -1.657 8.137 1.00 88.00 204 GLN A N 1
ATOM 1622 C CA . GLN A 1 204 ? -23.107 -2.053 7.069 1.00 88.00 204 GLN A CA 1
ATOM 1623 C C . GLN A 1 204 ? -22.501 -1.805 5.680 1.00 88.00 204 GLN A C 1
ATOM 1625 O O . GLN A 1 204 ? -21.530 -1.061 5.535 1.00 88.00 204 GLN A O 1
ATOM 1630 N N . GLY A 1 205 ? -23.071 -2.426 4.643 1.00 89.81 205 GLY A N 1
ATOM 1631 C CA . GLY A 1 205 ? -22.542 -2.341 3.281 1.00 89.81 205 GLY A CA 1
ATOM 1632 C C . GLY A 1 205 ? -21.119 -2.899 3.192 1.00 89.81 205 GLY A C 1
ATOM 1633 O O . GLY A 1 205 ? -20.818 -3.945 3.768 1.00 89.81 205 GLY A O 1
ATOM 1634 N N . ILE A 1 206 ? -20.223 -2.183 2.509 1.00 93.44 206 ILE A N 1
ATOM 1635 C CA . ILE A 1 206 ? -18.828 -2.609 2.320 1.00 93.44 206 ILE A CA 1
ATOM 1636 C C . ILE A 1 206 ? -18.047 -2.746 3.642 1.00 93.44 206 ILE A C 1
ATOM 1638 O O . ILE A 1 206 ? -17.180 -3.612 3.755 1.00 93.44 206 ILE A O 1
ATOM 1642 N N . TYR A 1 207 ? -18.434 -1.996 4.683 1.00 94.00 207 TYR A N 1
ATOM 1643 C CA . TYR A 1 207 ? -17.844 -2.103 6.022 1.00 94.00 207 TYR A CA 1
ATOM 1644 C C . TYR A 1 207 ? -18.142 -3.445 6.717 1.00 94.00 207 TYR A C 1
ATOM 1646 O O . TYR A 1 207 ? -17.439 -3.833 7.642 1.00 94.00 207 TYR A O 1
ATOM 1654 N N . ARG A 1 208 ? -19.124 -4.230 6.250 1.00 93.56 208 ARG A N 1
ATOM 1655 C CA . ARG A 1 208 ? -19.335 -5.603 6.745 1.00 93.56 208 ARG A CA 1
ATOM 1656 C C . ARG A 1 208 ? -18.175 -6.541 6.382 1.00 93.56 208 ARG A C 1
ATOM 1658 O O . ARG A 1 208 ? -17.915 -7.496 7.111 1.00 93.56 208 ARG A O 1
ATOM 1665 N N . TYR A 1 209 ? -17.494 -6.279 5.266 1.00 94.06 209 TYR A N 1
ATOM 1666 C CA . TYR A 1 209 ? -16.475 -7.161 4.682 1.00 94.06 209 TYR A CA 1
ATOM 1667 C C . TYR A 1 209 ? -15.038 -6.708 4.956 1.00 94.06 209 TYR A C 1
ATOM 1669 O O . TYR A 1 209 ? -14.107 -7.481 4.748 1.00 94.06 209 TYR A O 1
ATOM 1677 N N . SER A 1 210 ? -14.851 -5.475 5.425 1.00 96.19 210 SER A N 1
ATOM 1678 C CA . SER A 1 210 ? -13.554 -4.873 5.722 1.00 96.19 210 SER A CA 1
ATOM 1679 C C . SER A 1 210 ? -13.752 -3.709 6.683 1.00 96.19 210 SER A C 1
ATOM 1681 O O . SER A 1 210 ? -14.652 -2.900 6.476 1.00 96.19 210 SER A O 1
ATOM 1683 N N . ARG A 1 211 ? -12.919 -3.590 7.722 1.00 95.12 211 ARG A N 1
ATOM 1684 C CA . ARG A 1 211 ? -12.998 -2.451 8.654 1.00 95.12 211 ARG A CA 1
ATOM 1685 C C . ARG A 1 211 ? -12.481 -1.153 8.041 1.00 95.12 211 ARG A C 1
ATOM 1687 O O . ARG A 1 211 ? -12.968 -0.088 8.410 1.00 95.12 211 ARG A O 1
ATOM 1694 N N . HIS A 1 212 ? -11.564 -1.252 7.077 1.00 95.00 212 HIS A N 1
ATOM 1695 C CA . HIS A 1 212 ? -10.897 -0.119 6.432 1.00 95.00 212 HIS A CA 1
ATOM 1696 C C . HIS A 1 212 ? -11.004 -0.169 4.893 1.00 95.00 212 HIS A C 1
ATOM 1698 O O . HIS A 1 212 ? -9.986 -0.179 4.196 1.00 95.00 212 HIS A O 1
ATOM 1704 N N . PRO A 1 213 ? -12.219 -0.202 4.313 1.00 95.69 213 PRO A N 1
ATOM 1705 C CA . PRO A 1 213 ? -12.392 -0.472 2.888 1.00 95.69 213 PRO A CA 1
ATOM 1706 C C . PRO A 1 213 ? -11.938 0.705 2.005 1.00 95.69 213 PRO A C 1
ATOM 1708 O O . PRO A 1 213 ? -11.416 0.480 0.919 1.00 95.69 213 PRO A O 1
ATOM 1711 N N . GLN A 1 214 ? -12.008 1.952 2.496 1.00 90.31 214 GLN A N 1
ATOM 1712 C CA . GLN A 1 214 ? -11.423 3.122 1.814 1.00 90.31 214 GLN A CA 1
ATOM 1713 C C . GLN A 1 214 ? -9.911 2.955 1.612 1.00 90.31 214 GLN A C 1
ATOM 1715 O O . GLN A 1 214 ? -9.390 3.181 0.522 1.00 90.31 214 GLN A O 1
ATOM 1720 N N . TYR A 1 215 ? -9.214 2.515 2.663 1.00 91.50 215 TYR A N 1
ATOM 1721 C CA . TYR A 1 215 ? -7.779 2.261 2.627 1.00 91.50 215 TYR A CA 1
ATOM 1722 C C . TYR A 1 215 ? -7.442 1.073 1.729 1.00 91.50 215 TYR A C 1
ATOM 1724 O O . TYR A 1 215 ? -6.488 1.164 0.966 1.00 91.50 215 TYR A O 1
ATOM 1732 N N . LEU A 1 216 ? -8.248 0.005 1.734 1.00 94.81 216 LEU A N 1
ATOM 1733 C CA . LEU A 1 216 ? -8.087 -1.098 0.783 1.00 94.81 216 LEU A CA 1
ATOM 1734 C C . LEU A 1 216 ? -8.183 -0.616 -0.675 1.00 94.81 216 LEU A C 1
ATOM 1736 O O . LEU A 1 216 ? -7.307 -0.936 -1.472 1.00 94.81 216 LEU A O 1
ATOM 1740 N N . GLY A 1 217 ? -9.211 0.168 -1.018 1.00 89.38 217 GLY A N 1
ATOM 1741 C CA . GLY A 1 217 ? -9.398 0.686 -2.378 1.00 89.38 217 GLY A CA 1
ATOM 1742 C C . GLY A 1 217 ? -8.234 1.567 -2.839 1.00 89.38 217 GLY A C 1
ATOM 1743 O O . GLY A 1 217 ? -7.711 1.374 -3.935 1.00 89.38 217 GLY A O 1
ATOM 1744 N N . LEU A 1 218 ? -7.771 2.470 -1.966 1.00 83.62 218 LEU A N 1
ATOM 1745 C CA . LEU A 1 218 ? -6.605 3.321 -2.221 1.00 83.62 218 LEU A CA 1
ATOM 1746 C C . LEU A 1 218 ? -5.311 2.507 -2.393 1.00 83.62 218 LEU A C 1
ATOM 1748 O O . LEU A 1 218 ? -4.543 2.774 -3.314 1.00 83.62 218 LEU A O 1
ATOM 1752 N N . LEU A 1 219 ? -5.078 1.501 -1.544 1.00 88.94 219 LEU A N 1
ATOM 1753 C CA . LEU A 1 219 ? -3.896 0.640 -1.635 1.00 88.94 219 LEU A CA 1
ATOM 1754 C C . LEU A 1 219 ? -3.887 -0.181 -2.928 1.00 88.94 219 LEU A C 1
ATOM 1756 O O . LEU A 1 219 ? -2.865 -0.208 -3.602 1.00 88.94 219 LEU A O 1
ATOM 1760 N N . LEU A 1 220 ? -5.015 -0.786 -3.319 1.00 91.62 220 LEU A N 1
ATOM 1761 C CA . LEU A 1 220 ? -5.130 -1.535 -4.580 1.00 91.62 220 LEU A CA 1
ATOM 1762 C C . LEU A 1 220 ? -4.928 -0.638 -5.811 1.00 91.62 220 LEU A C 1
ATOM 1764 O O . LEU A 1 220 ? -4.237 -1.025 -6.755 1.00 91.62 220 LEU A O 1
ATOM 1768 N N . TRP A 1 221 ? -5.479 0.578 -5.782 1.00 81.44 221 TRP A N 1
ATOM 1769 C CA . TRP A 1 221 ? -5.268 1.581 -6.826 1.00 81.44 221 TRP A CA 1
ATOM 1770 C C . TRP A 1 221 ? -3.777 1.938 -6.959 1.00 81.44 221 TRP A C 1
ATOM 1772 O O . TRP A 1 221 ? -3.198 1.785 -8.033 1.00 81.44 221 TRP A O 1
ATOM 1782 N N . CYS A 1 222 ? -3.119 2.328 -5.861 1.00 80.19 222 CYS A N 1
ATOM 1783 C CA . CYS A 1 222 ? -1.691 2.666 -5.860 1.00 80.19 222 CYS A CA 1
ATOM 1784 C C . CYS A 1 222 ? -0.779 1.470 -6.195 1.00 80.19 222 CYS A C 1
ATOM 1786 O O . CYS A 1 222 ? 0.235 1.655 -6.863 1.00 80.19 222 CYS A O 1
ATOM 1788 N N . TYR A 1 223 ? -1.150 0.253 -5.789 1.00 88.50 223 TYR A N 1
ATOM 1789 C CA . TYR A 1 223 ? -0.440 -0.981 -6.139 1.00 88.50 223 TYR A CA 1
ATOM 1790 C C . TYR A 1 223 ? -0.485 -1.260 -7.643 1.00 88.50 223 TYR A C 1
ATOM 1792 O O . TYR A 1 223 ? 0.506 -1.658 -8.239 1.00 88.50 223 TYR A O 1
ATOM 1800 N N . SER A 1 224 ? -1.618 -0.999 -8.289 1.00 85.69 224 SER A N 1
ATOM 1801 C CA . SER A 1 224 ? -1.724 -1.179 -9.739 1.00 85.69 224 SER A CA 1
ATOM 1802 C C . SER A 1 224 ? -0.927 -0.126 -10.506 1.00 85.69 224 SER A C 1
ATOM 1804 O O . SER A 1 224 ? -0.275 -0.442 -11.497 1.00 85.69 224 SER A O 1
ATOM 1806 N N . LEU A 1 225 ? -0.926 1.120 -10.020 1.00 76.75 225 LEU A N 1
ATOM 1807 C CA . LEU A 1 225 ? -0.113 2.197 -10.588 1.00 76.75 225 LEU A CA 1
ATOM 1808 C C . LEU A 1 225 ? 1.394 1.878 -10.550 1.00 76.75 225 LEU A C 1
ATOM 1810 O O . LEU A 1 225 ? 2.096 2.200 -11.500 1.00 76.75 225 LEU A O 1
ATOM 1814 N N . LEU A 1 226 ? 1.883 1.191 -9.511 1.00 80.75 226 LEU A N 1
ATOM 1815 C CA . LEU A 1 226 ? 3.260 0.674 -9.439 1.00 80.75 226 LEU A CA 1
ATOM 1816 C C . LEU A 1 226 ? 3.596 -0.308 -10.582 1.00 80.75 226 LEU A C 1
ATOM 1818 O O . LEU A 1 226 ? 4.740 -0.346 -11.029 1.00 80.75 226 LEU A O 1
ATOM 1822 N N . HIS A 1 227 ? 2.621 -1.086 -11.058 1.00 82.81 227 HIS A N 1
ATOM 1823 C CA . HIS A 1 227 ? 2.821 -2.122 -12.080 1.00 82.81 227 HIS A CA 1
ATOM 1824 C C . HIS A 1 227 ? 2.472 -1.678 -13.510 1.00 82.81 227 HIS A C 1
ATOM 1826 O O . HIS A 1 227 ? 2.774 -2.391 -14.463 1.00 82.81 227 HIS A O 1
ATOM 1832 N N . LEU A 1 228 ? 1.911 -0.479 -13.696 1.00 74.94 228 LEU A N 1
ATOM 1833 C CA . LEU A 1 228 ? 1.746 0.135 -15.021 1.00 74.94 228 LEU A CA 1
ATOM 1834 C C . LEU A 1 228 ? 3.097 0.376 -15.725 1.00 74.94 228 LEU A C 1
ATOM 1836 O O . LEU A 1 228 ? 3.183 0.225 -16.939 1.00 74.94 228 LEU A O 1
ATOM 1840 N N . TYR A 1 229 ? 4.160 0.657 -14.961 1.00 64.56 229 TYR A N 1
ATOM 1841 C CA . TYR A 1 229 ? 5.545 0.771 -15.450 1.00 64.56 229 TYR A CA 1
ATOM 1842 C C . TYR A 1 229 ? 6.113 -0.542 -16.005 1.00 64.56 229 TYR A C 1
ATOM 1844 O O . TYR A 1 229 ? 7.033 -0.531 -16.816 1.00 64.56 229 TYR A O 1
ATOM 1852 N N . SER A 1 230 ? 5.558 -1.682 -15.586 1.00 63.88 230 SER A N 1
ATOM 1853 C CA . SER A 1 230 ? 5.971 -3.019 -16.023 1.00 63.88 230 SER A CA 1
ATOM 1854 C C . SER A 1 230 ? 5.445 -3.383 -17.420 1.00 63.88 230 SER A C 1
ATOM 1856 O O . SER A 1 230 ? 5.790 -4.440 -17.947 1.00 63.88 230 SER A O 1
ATOM 1858 N N . ILE A 1 231 ? 4.574 -2.550 -18.000 1.00 67.62 231 ILE A N 1
ATOM 1859 C CA . ILE A 1 231 ? 3.914 -2.780 -19.286 1.00 67.62 231 ILE A CA 1
ATOM 1860 C C . ILE A 1 231 ? 4.652 -1.969 -20.370 1.00 67.62 231 ILE A C 1
ATOM 1862 O O . ILE A 1 231 ? 4.817 -0.759 -20.203 1.00 67.62 231 ILE A O 1
ATOM 1866 N N . PRO A 1 232 ? 5.066 -2.580 -21.500 1.00 58.44 232 PRO A N 1
ATOM 1867 C CA . PRO A 1 232 ? 5.666 -1.860 -22.620 1.00 58.44 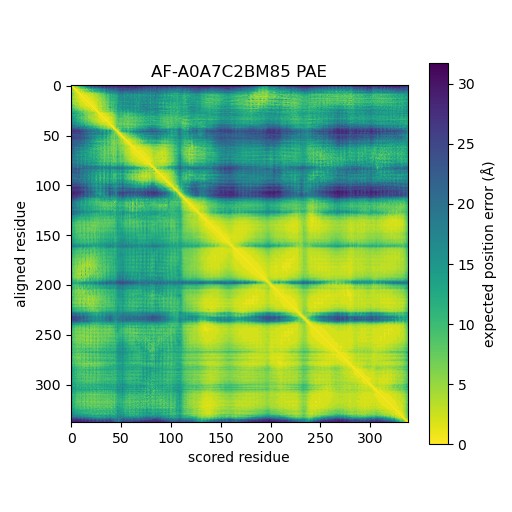232 PRO A CA 1
ATOM 1868 C C . PRO A 1 232 ? 4.766 -0.730 -23.131 1.00 58.44 232 PRO A C 1
ATOM 1870 O O . PRO A 1 232 ? 3.585 -0.933 -23.410 1.00 58.44 232 PRO A O 1
ATOM 1873 N N . GLY A 1 233 ? 5.336 0.465 -23.273 1.00 60.84 233 GLY A N 1
ATOM 1874 C CA . GLY A 1 233 ? 4.621 1.679 -23.655 1.00 60.84 233 GLY A CA 1
ATOM 1875 C C . GLY A 1 233 ? 5.300 2.920 -23.079 1.00 60.84 233 GLY A C 1
ATOM 1876 O O . GLY A 1 233 ? 6.436 2.858 -22.616 1.00 60.84 233 GLY A O 1
ATOM 1877 N N . SER A 1 234 ? 4.593 4.048 -23.061 1.00 46.03 234 SER A N 1
ATOM 1878 C CA . SER A 1 234 ? 5.123 5.353 -22.628 1.00 46.03 234 SER A CA 1
ATOM 1879 C C . SER A 1 234 ? 5.660 5.406 -21.183 1.00 46.03 234 SER A C 1
ATOM 1881 O O . SER A 1 234 ? 6.434 6.304 -20.864 1.00 46.03 234 SER A O 1
ATOM 1883 N N . PHE A 1 235 ? 5.296 4.445 -20.325 1.00 47.69 235 PHE A N 1
ATOM 1884 C CA . PHE A 1 235 ? 5.800 4.309 -18.949 1.00 47.69 235 PHE A CA 1
ATOM 1885 C C . PHE A 1 235 ? 7.032 3.390 -18.811 1.00 47.69 235 PHE A C 1
ATOM 1887 O O . PHE A 1 235 ? 7.639 3.354 -17.748 1.00 47.69 235 PHE A O 1
ATOM 1894 N N . ALA A 1 236 ? 7.412 2.625 -19.839 1.00 51.50 236 ALA A N 1
ATOM 1895 C CA . ALA A 1 236 ? 8.360 1.510 -19.694 1.00 51.50 236 ALA A CA 1
ATOM 1896 C C . ALA A 1 236 ? 9.828 1.926 -19.460 1.00 51.50 236 ALA A C 1
ATOM 1898 O O . ALA A 1 236 ? 10.675 1.084 -19.176 1.00 51.50 236 ALA A O 1
ATOM 1899 N N . HIS A 1 237 ? 10.140 3.219 -19.586 1.00 54.25 237 HIS A N 1
ATOM 1900 C CA . HIS A 1 237 ? 11.489 3.772 -19.423 1.00 54.25 237 HIS A CA 1
ATOM 1901 C C . HIS A 1 237 ? 11.773 4.302 -18.007 1.00 54.25 237 HIS A C 1
ATOM 1903 O O . HIS A 1 237 ? 12.768 5.000 -17.805 1.00 54.25 237 HIS A O 1
ATOM 1909 N N . THR A 1 238 ? 10.910 4.017 -17.027 1.00 60.78 238 THR A N 1
ATOM 1910 C CA . THR A 1 238 ? 11.057 4.496 -15.644 1.00 60.78 238 THR A CA 1
ATOM 1911 C C . THR A 1 238 ? 11.107 3.361 -14.622 1.00 60.78 238 THR A C 1
ATOM 1913 O O . THR A 1 238 ? 10.358 2.390 -14.722 1.00 60.78 238 THR A O 1
ATOM 1916 N N . PRO A 1 239 ? 11.962 3.491 -13.590 1.00 69.12 239 PRO A N 1
ATOM 1917 C CA . PRO A 1 239 ? 12.028 2.552 -12.478 1.00 69.12 239 PRO A CA 1
ATOM 1918 C C . PRO A 1 239 ? 10.693 2.495 -11.715 1.00 69.12 239 PRO A C 1
ATOM 1920 O O . PRO A 1 239 ? 10.099 3.543 -11.437 1.00 69.12 239 PRO A O 1
ATOM 1923 N N . PRO A 1 240 ? 10.238 1.300 -11.304 1.00 75.81 240 PRO A N 1
ATOM 1924 C CA . PRO A 1 240 ? 8.995 1.155 -10.561 1.00 75.81 240 PRO A CA 1
ATOM 1925 C C . PRO A 1 240 ? 9.099 1.811 -9.166 1.00 75.81 240 PRO A C 1
ATOM 1927 O O . PRO A 1 240 ? 10.073 1.573 -8.452 1.00 75.81 240 PRO A O 1
ATOM 1930 N N . PRO A 1 241 ? 8.101 2.604 -8.727 1.00 77.56 241 PRO A N 1
ATOM 1931 C CA . PRO A 1 241 ? 8.091 3.348 -7.455 1.00 77.56 241 PRO A CA 1
ATOM 1932 C C . PRO A 1 241 ? 7.759 2.468 -6.226 1.00 77.56 241 PRO A C 1
ATOM 1934 O O . PRO A 1 241 ? 6.855 2.769 -5.440 1.00 77.56 241 PRO A O 1
ATOM 1937 N N . ALA A 1 242 ? 8.475 1.359 -6.053 1.00 85.44 242 ALA A N 1
ATOM 1938 C CA . ALA A 1 242 ? 8.191 0.324 -5.060 1.00 85.44 242 ALA A CA 1
ATOM 1939 C C . ALA A 1 242 ? 8.427 0.747 -3.602 1.00 85.44 242 ALA A C 1
ATOM 1941 O O . ALA A 1 242 ? 7.522 0.594 -2.777 1.00 85.44 242 ALA A O 1
ATOM 1942 N N . LEU A 1 243 ? 9.591 1.314 -3.267 1.00 83.06 243 LEU A N 1
ATOM 1943 C CA . LEU A 1 243 ? 9.910 1.708 -1.885 1.00 83.06 243 LEU A CA 1
ATOM 1944 C C . LEU A 1 243 ? 8.910 2.743 -1.357 1.00 83.06 243 LEU A C 1
ATOM 1946 O O . LEU A 1 243 ? 8.416 2.606 -0.234 1.00 83.06 243 LEU A O 1
ATOM 1950 N N . PRO A 1 244 ? 8.517 3.741 -2.160 1.00 77.81 244 PRO A N 1
ATOM 1951 C CA . PRO A 1 244 ? 7.449 4.642 -1.775 1.00 77.81 244 PRO A CA 1
ATOM 1952 C C . PRO A 1 244 ? 6.077 3.997 -1.610 1.00 77.81 244 PRO A C 1
ATOM 1954 O O . PRO A 1 244 ? 5.343 4.383 -0.698 1.00 77.81 244 PRO A O 1
ATOM 1957 N N . TYR A 1 245 ? 5.727 3.011 -2.442 1.00 83.81 245 TYR A N 1
ATOM 1958 C CA . TYR A 1 245 ? 4.506 2.236 -2.235 1.00 83.81 245 TYR A CA 1
ATOM 1959 C C . TYR A 1 245 ? 4.559 1.468 -0.902 1.00 83.81 245 TYR A C 1
ATOM 1961 O O . TYR A 1 245 ? 3.568 1.469 -0.172 1.00 83.81 245 TYR A O 1
ATOM 1969 N N . LEU A 1 246 ? 5.710 0.900 -0.513 1.00 87.00 246 LEU A N 1
ATOM 1970 C CA . LEU A 1 246 ? 5.885 0.291 0.815 1.00 87.00 246 LEU A CA 1
ATOM 1971 C C . LEU A 1 246 ? 5.701 1.314 1.948 1.00 87.00 24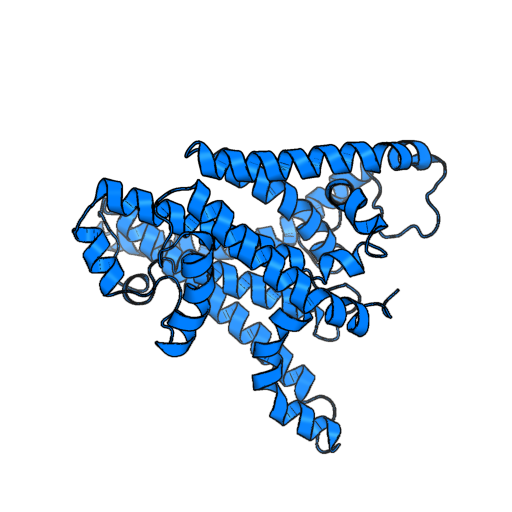6 LEU A C 1
ATOM 1973 O O . LEU A 1 246 ? 4.999 1.033 2.921 1.00 87.00 246 LEU A O 1
ATOM 1977 N N . ILE A 1 247 ? 6.276 2.514 1.821 1.00 82.75 247 ILE A N 1
ATOM 1978 C CA . ILE A 1 247 ? 6.103 3.597 2.805 1.00 82.75 247 ILE A CA 1
ATOM 1979 C C . ILE A 1 247 ? 4.623 3.990 2.920 1.00 82.75 247 ILE A C 1
ATOM 1981 O O . ILE A 1 247 ? 4.111 4.105 4.037 1.00 82.75 247 ILE A O 1
ATOM 1985 N N . LEU A 1 248 ? 3.916 4.145 1.796 1.00 79.75 248 LEU A N 1
ATOM 1986 C CA . LEU A 1 248 ? 2.480 4.434 1.760 1.00 79.75 248 LEU A CA 1
ATOM 1987 C C . LEU A 1 248 ? 1.662 3.314 2.421 1.00 79.75 248 LEU A C 1
ATOM 1989 O O . LEU A 1 248 ? 0.825 3.594 3.281 1.00 79.75 248 LEU A O 1
ATOM 1993 N N . LEU A 1 249 ? 1.937 2.056 2.067 1.00 87.94 249 LEU A N 1
ATOM 1994 C CA . LEU A 1 249 ? 1.283 0.863 2.606 1.00 87.94 249 LEU A CA 1
ATOM 1995 C C . LEU A 1 249 ? 1.377 0.816 4.133 1.00 87.94 249 LEU A C 1
ATOM 1997 O O . LEU A 1 249 ? 0.357 0.739 4.822 1.00 87.94 249 LEU A O 1
ATOM 2001 N N . PHE A 1 250 ? 2.589 0.920 4.675 1.00 88.69 250 PHE A N 1
ATOM 2002 C CA . PHE A 1 250 ? 2.812 0.853 6.117 1.00 88.69 250 PHE A CA 1
ATOM 2003 C C . PHE A 1 250 ? 2.331 2.097 6.864 1.00 88.69 250 PHE A C 1
ATOM 2005 O O . PHE A 1 250 ? 1.848 1.978 7.990 1.00 88.69 250 PHE A O 1
ATOM 2012 N N . THR A 1 251 ? 2.364 3.267 6.224 1.00 81.88 251 THR A N 1
ATOM 2013 C CA . THR A 1 251 ? 1.735 4.488 6.744 1.00 81.88 251 THR A CA 1
ATOM 2014 C C . THR A 1 251 ? 0.226 4.306 6.892 1.00 81.88 251 THR A C 1
ATOM 2016 O O . THR A 1 251 ? -0.317 4.564 7.965 1.00 81.88 251 THR A O 1
ATOM 2019 N N . ILE A 1 252 ? -0.459 3.826 5.850 1.00 83.06 252 ILE A N 1
ATOM 2020 C CA . ILE A 1 252 ? -1.911 3.607 5.864 1.00 83.06 252 ILE A CA 1
ATOM 2021 C C . ILE A 1 252 ? -2.291 2.538 6.898 1.00 83.06 252 ILE A C 1
ATOM 2023 O O . ILE A 1 252 ? -3.211 2.758 7.686 1.00 83.06 252 ILE A O 1
ATOM 2027 N N . ILE A 1 253 ? -1.544 1.429 6.976 1.00 90.56 253 ILE A N 1
ATOM 2028 C CA . ILE A 1 253 ? -1.722 0.410 8.026 1.00 90.56 253 ILE A CA 1
ATOM 2029 C C . ILE A 1 253 ? -1.540 1.027 9.422 1.00 90.56 253 ILE A C 1
ATOM 2031 O O . ILE A 1 253 ? -2.351 0.776 10.315 1.00 90.56 253 ILE A O 1
ATOM 2035 N N . GLY A 1 254 ? -0.517 1.863 9.618 1.00 88.62 254 GLY A N 1
ATOM 2036 C CA . GLY A 1 254 ? -0.277 2.559 10.881 1.00 88.62 254 GLY A CA 1
ATOM 2037 C C . GLY A 1 254 ? -1.416 3.507 11.267 1.00 88.62 254 GLY A C 1
ATOM 2038 O O . GLY A 1 254 ? -1.855 3.498 12.419 1.00 88.62 254 GLY A O 1
ATOM 2039 N N . ILE A 1 255 ? -1.924 4.302 10.316 1.00 84.12 255 ILE A N 1
ATOM 2040 C CA . ILE A 1 255 ? -3.060 5.216 10.528 1.00 84.12 255 ILE A CA 1
ATOM 2041 C C . ILE A 1 255 ? -4.292 4.415 10.951 1.00 84.12 255 ILE A C 1
ATOM 2043 O O . ILE A 1 255 ? -4.889 4.726 11.981 1.00 84.12 255 ILE A O 1
ATOM 2047 N N . ALA A 1 256 ? -4.609 3.346 10.218 1.00 90.19 256 ALA A N 1
ATOM 2048 C CA . ALA A 1 256 ? -5.731 2.459 10.502 1.00 90.19 256 ALA A CA 1
ATOM 2049 C C . ALA A 1 256 ? -5.637 1.817 11.898 1.00 90.19 256 ALA A C 1
ATOM 2051 O O . ALA A 1 256 ? -6.621 1.812 12.634 1.00 90.19 256 ALA A O 1
ATOM 2052 N N . LEU A 1 257 ? -4.454 1.344 12.314 1.00 92.06 257 LEU A N 1
ATOM 2053 C CA . LEU A 1 257 ? -4.226 0.795 13.661 1.00 92.06 257 LEU A CA 1
ATOM 2054 C C . LEU A 1 257 ? -4.441 1.842 14.769 1.00 92.06 257 LEU A C 1
ATOM 2056 O O . LEU A 1 257 ? -5.074 1.546 15.784 1.00 92.06 257 LEU A O 1
ATOM 2060 N N . VAL A 1 258 ? -3.963 3.074 14.570 1.00 88.19 258 VAL A N 1
ATOM 2061 C CA . VAL A 1 258 ? -4.181 4.190 15.511 1.00 88.19 258 VAL A CA 1
ATOM 2062 C C . VAL A 1 258 ? -5.636 4.677 15.500 1.00 88.19 258 VAL A C 1
ATOM 2064 O O . VAL A 1 258 ? -6.111 5.201 16.509 1.00 88.19 258 VAL A O 1
ATOM 2067 N N . GLU A 1 259 ? -6.363 4.509 14.397 1.00 89.56 259 GLU A N 1
ATOM 2068 C CA . GLU A 1 259 ? -7.807 4.739 14.341 1.00 89.56 259 GLU A CA 1
ATOM 2069 C C . GLU A 1 259 ? -8.572 3.676 15.140 1.00 89.56 259 GLU A C 1
ATOM 2071 O O . GLU A 1 259 ? -9.414 4.045 15.958 1.00 89.56 259 GLU A O 1
ATOM 2076 N N . GLU A 1 260 ? -8.226 2.386 15.015 1.00 92.06 260 GLU A N 1
ATOM 2077 C CA . GLU A 1 260 ? -8.855 1.319 15.815 1.00 92.06 260 GLU A CA 1
ATOM 2078 C C . GLU A 1 260 ? -8.718 1.584 17.316 1.00 92.06 260 GLU A C 1
ATOM 2080 O O . GLU A 1 260 ? -9.690 1.433 18.050 1.00 92.06 260 GLU A O 1
ATOM 2085 N N . GLN A 1 261 ? -7.540 2.031 17.768 1.00 89.75 261 GLN A N 1
ATOM 2086 C CA . GLN A 1 261 ? -7.303 2.407 19.167 1.00 89.75 261 GLN A CA 1
ATOM 2087 C C . GLN A 1 261 ? -8.286 3.498 19.628 1.00 89.75 261 GLN A C 1
ATOM 2089 O O . GLN A 1 261 ? -8.925 3.347 20.665 1.00 89.75 261 GLN A O 1
ATOM 2094 N N . ARG A 1 262 ? -8.494 4.557 18.829 1.00 88.88 262 ARG A N 1
ATOM 2095 C CA . ARG A 1 262 ? -9.454 5.640 19.143 1.00 88.88 262 ARG A CA 1
ATOM 2096 C C . ARG A 1 262 ? -10.911 5.171 19.117 1.00 88.88 262 ARG A C 1
ATOM 2098 O O . ARG A 1 262 ? -11.738 5.710 19.848 1.00 88.88 262 ARG A O 1
ATOM 2105 N N . LEU A 1 263 ? -11.243 4.206 18.260 1.00 91.00 263 LEU A N 1
ATOM 2106 C CA . LEU A 1 263 ? -12.589 3.635 18.180 1.00 91.00 263 LEU A CA 1
ATOM 2107 C C . LEU A 1 263 ? -12.871 2.693 19.361 1.00 91.00 263 LEU A C 1
ATOM 2109 O O . LEU A 1 263 ? -13.985 2.709 19.877 1.00 91.00 263 L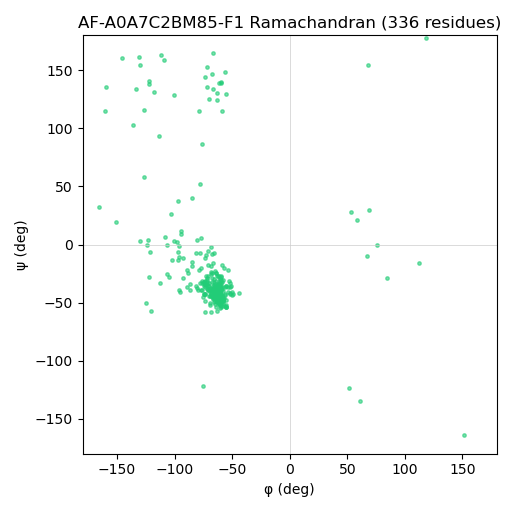EU A O 1
ATOM 2113 N N . ILE A 1 264 ? -11.866 1.962 19.854 1.00 91.75 264 ILE A N 1
ATOM 2114 C CA . ILE A 1 264 ? -11.945 1.204 21.114 1.00 91.75 264 ILE A CA 1
ATOM 2115 C C . ILE A 1 264 ? -12.074 2.166 22.306 1.00 91.75 264 ILE A C 1
ATOM 2117 O O . ILE A 1 264 ? -12.980 1.990 23.112 1.00 91.75 264 ILE A O 1
ATOM 2121 N N . GLU A 1 265 ? -11.257 3.226 22.383 1.00 90.44 265 GLU A N 1
ATOM 2122 C CA . GLU A 1 265 ? -11.365 4.266 23.428 1.00 90.44 265 GLU A CA 1
ATOM 2123 C C . GLU A 1 265 ? -12.765 4.912 23.483 1.00 90.44 265 GLU A C 1
ATOM 2125 O O . GLU A 1 265 ? -13.238 5.261 24.560 1.00 90.44 265 GLU A O 1
ATOM 2130 N N . ARG A 1 266 ? -13.428 5.091 22.330 1.00 91.25 266 ARG A N 1
ATOM 2131 C CA . ARG A 1 266 ? -14.732 5.771 22.231 1.00 91.25 266 ARG A CA 1
ATOM 2132 C C . ARG A 1 266 ? -15.945 4.852 22.397 1.00 91.25 266 ARG A C 1
ATOM 2134 O O . ARG A 1 266 ? -16.954 5.303 22.928 1.00 91.25 266 ARG A O 1
ATOM 2141 N N . TYR A 1 267 ? -15.880 3.623 21.888 1.00 91.81 267 TYR A N 1
ATOM 2142 C CA . TYR A 1 267 ? -17.039 2.725 21.765 1.00 91.81 267 TYR A CA 1
ATOM 2143 C C . TYR A 1 267 ? -16.848 1.361 22.461 1.00 91.81 267 TYR A C 1
ATOM 2145 O O . TYR A 1 267 ? -17.740 0.514 22.409 1.00 91.81 267 TYR A O 1
ATOM 2153 N N . GLY A 1 268 ? -15.692 1.117 23.089 1.00 93.19 268 GLY A N 1
ATOM 2154 C CA . GLY A 1 268 ? -15.422 -0.047 23.937 1.00 93.19 268 GLY A CA 1
ATOM 2155 C C . GLY A 1 268 ? -15.748 -1.397 23.289 1.00 93.19 268 GLY A C 1
ATOM 2156 O O . GLY A 1 268 ? -15.242 -1.752 22.214 1.00 93.19 268 GLY A O 1
ATOM 2157 N N . ASP A 1 269 ? -16.611 -2.164 23.956 1.00 93.75 269 ASP A N 1
ATOM 2158 C CA . ASP A 1 269 ? -17.031 -3.497 23.519 1.00 93.75 269 ASP A CA 1
ATOM 2159 C C . ASP A 1 269 ? -17.780 -3.497 22.181 1.00 93.75 269 ASP A C 1
ATOM 2161 O O . ASP A 1 269 ? -17.715 -4.479 21.435 1.00 93.75 269 ASP A O 1
ATOM 2165 N N . GLU A 1 270 ? -18.444 -2.394 21.822 1.00 93.81 270 GLU A N 1
ATOM 2166 C CA . GLU A 1 270 ? -19.201 -2.290 20.574 1.00 93.81 270 GLU A CA 1
ATOM 2167 C C . GLU A 1 270 ? -18.275 -2.393 19.349 1.00 93.81 270 GLU A C 1
ATOM 2169 O O . GLU A 1 270 ? -18.555 -3.141 18.402 1.00 93.81 270 GLU A O 1
ATOM 2174 N N . TYR A 1 271 ? -17.134 -1.693 19.392 1.00 94.12 271 TYR A N 1
ATOM 2175 C CA . TYR A 1 271 ? -16.102 -1.797 18.359 1.00 94.12 271 TYR A CA 1
ATOM 2176 C C . TYR A 1 271 ? -15.317 -3.107 18.474 1.00 94.12 271 TYR A C 1
ATOM 2178 O O . TYR A 1 271 ? -14.979 -3.720 17.461 1.00 94.12 271 TYR A O 1
ATOM 2186 N N . THR A 1 272 ? -15.069 -3.587 19.694 1.00 92.62 272 THR A N 1
ATOM 2187 C CA . THR A 1 272 ? -14.357 -4.853 19.929 1.00 92.62 272 THR A CA 1
ATOM 2188 C C . THR A 1 272 ? -15.112 -6.051 19.347 1.00 92.62 272 THR A C 1
ATOM 2190 O O . THR A 1 272 ? -14.499 -6.933 18.742 1.00 92.62 272 THR A O 1
ATOM 2193 N N . ASN A 1 273 ? -16.443 -6.075 19.440 1.00 94.69 273 ASN A N 1
ATOM 2194 C CA . ASN A 1 273 ? -17.266 -7.119 18.829 1.00 94.69 273 ASN A CA 1
ATOM 2195 C C . ASN A 1 273 ? -17.318 -7.003 17.297 1.00 94.69 273 ASN A C 1
ATOM 2197 O O . ASN A 1 273 ? -17.187 -8.017 16.613 1.00 94.69 273 ASN A O 1
ATOM 2201 N N . TYR A 1 274 ? -17.381 -5.788 16.745 1.00 94.88 274 TYR A N 1
ATOM 2202 C CA . TYR A 1 274 ? -17.236 -5.559 15.300 1.00 94.88 274 TYR A CA 1
ATOM 2203 C C . TYR A 1 274 ? -15.866 -6.039 14.770 1.00 94.88 274 TYR A C 1
ATOM 2205 O O . TYR A 1 274 ? -15.796 -6.764 13.778 1.00 94.88 274 TYR A O 1
ATOM 2213 N N . ARG A 1 275 ? -14.775 -5.761 15.497 1.00 93.06 275 ARG A N 1
ATOM 2214 C CA . ARG A 1 275 ? -13.408 -6.252 15.223 1.00 93.06 275 ARG A CA 1
ATOM 2215 C C . ARG A 1 275 ? -13.276 -7.780 15.225 1.00 93.06 275 ARG A C 1
ATOM 2217 O O . ARG A 1 275 ? -12.430 -8.299 14.499 1.00 93.06 275 ARG A O 1
ATOM 2224 N N . LYS A 1 276 ? -14.077 -8.505 16.015 1.00 92.12 276 LYS A N 1
ATOM 2225 C CA . LYS A 1 276 ? -14.105 -9.983 16.002 1.00 92.12 276 LYS A CA 1
ATOM 2226 C C . LYS A 1 276 ? -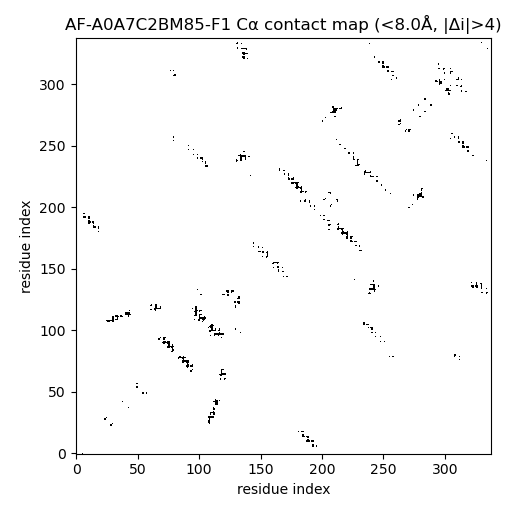14.795 -10.541 14.752 1.00 92.12 276 LYS A C 1
ATOM 2228 O O . LYS A 1 276 ? -14.428 -11.622 14.302 1.00 92.12 276 LYS A O 1
ATOM 2233 N N . GLN A 1 277 ? -15.780 -9.822 14.211 1.00 94.00 277 GLN A N 1
ATOM 2234 C CA . GLN A 1 277 ? -16.627 -10.272 13.098 1.00 94.00 277 GLN A CA 1
ATOM 2235 C C . GLN A 1 277 ? -16.100 -9.843 11.718 1.00 94.00 277 GLN A C 1
ATOM 2237 O O . GLN A 1 277 ? -16.327 -10.547 10.735 1.00 94.00 277 GLN A O 1
ATOM 2242 N N . THR A 1 278 ? -15.379 -8.721 11.637 1.00 95.19 278 THR A N 1
ATOM 2243 C CA . THR A 1 278 ? -14.962 -8.101 10.369 1.00 95.19 278 THR A CA 1
ATOM 2244 C C . THR A 1 278 ? -13.432 -8.052 10.241 1.00 95.19 278 THR A C 1
ATOM 2246 O O . THR A 1 278 ? -12.745 -7.594 11.162 1.00 95.19 278 THR A O 1
ATOM 2249 N N . PRO A 1 279 ? -12.840 -8.484 9.108 1.00 95.00 279 PRO A N 1
ATOM 2250 C CA . PRO A 1 279 ? -11.391 -8.444 8.914 1.00 95.00 279 PRO A CA 1
ATOM 2251 C C . PRO A 1 279 ? -10.858 -7.003 8.832 1.00 95.00 279 PRO A C 1
ATOM 2253 O O . PRO A 1 279 ? -11.609 -6.046 8.678 1.00 95.00 279 PRO A O 1
ATOM 2256 N N . PHE A 1 280 ? -9.540 -6.834 8.970 1.00 94.88 280 PHE A N 1
ATOM 2257 C CA . PHE A 1 280 ? -8.906 -5.507 8.984 1.00 94.88 280 PHE A CA 1
ATOM 2258 C C . PHE A 1 280 ? -8.985 -4.807 7.616 1.00 94.88 280 PHE A C 1
ATOM 2260 O O . PHE A 1 280 ? -9.577 -3.738 7.509 1.00 94.88 280 PHE A O 1
ATOM 2267 N N . LEU A 1 281 ? -8.447 -5.455 6.576 1.00 94.38 281 LEU A N 1
ATOM 2268 C CA . LEU A 1 281 ? -8.516 -5.009 5.179 1.00 94.38 281 LEU A CA 1
ATOM 2269 C C . LEU A 1 281 ? -9.206 -6.063 4.308 1.00 94.38 281 LEU A C 1
ATOM 2271 O O . LEU A 1 281 ? -10.241 -5.778 3.720 1.00 94.38 281 LEU A O 1
ATOM 2275 N N . ILE A 1 282 ? -8.678 -7.288 4.287 1.00 93.69 282 ILE A N 1
ATOM 2276 C CA . ILE A 1 282 ? -9.226 -8.437 3.551 1.00 93.69 282 ILE A CA 1
ATOM 2277 C C . ILE A 1 282 ? -9.332 -9.665 4.469 1.00 93.69 282 ILE A C 1
ATOM 2279 O O . ILE A 1 282 ? -8.582 -9.751 5.450 1.00 93.69 282 ILE A O 1
ATOM 2283 N N . PRO A 1 283 ? -10.242 -10.620 4.199 1.00 91.19 283 PRO A N 1
ATOM 2284 C CA . PRO A 1 283 ? -10.238 -11.910 4.882 1.00 91.19 283 PRO A CA 1
ATOM 2285 C C . PRO A 1 283 ? -8.939 -12.667 4.567 1.00 91.19 283 PRO A C 1
ATOM 2287 O O . PRO A 1 283 ? -8.553 -12.797 3.410 1.00 91.19 283 PRO A O 1
ATOM 2290 N N . LEU A 1 284 ? -8.266 -13.175 5.603 1.00 90.69 284 LEU A N 1
ATOM 2291 C CA . LEU A 1 284 ? -7.005 -13.911 5.481 1.00 90.69 284 LEU A CA 1
ATOM 2292 C C . LEU A 1 284 ? -7.134 -15.316 6.090 1.00 90.69 284 LEU A C 1
ATOM 2294 O O . LEU A 1 284 ? -7.679 -15.441 7.194 1.00 90.69 284 LEU A O 1
ATOM 2298 N N . PRO A 1 285 ? -6.588 -16.368 5.447 1.00 92.12 285 PRO A N 1
ATOM 2299 C CA . PRO A 1 285 ? -6.486 -17.696 6.046 1.00 92.12 285 PRO A CA 1
ATOM 2300 C C . PRO A 1 285 ? -5.731 -17.666 7.382 1.00 92.12 285 PRO A C 1
ATOM 2302 O O . PRO A 1 285 ? -4.792 -16.886 7.559 1.00 92.12 285 PRO A O 1
ATOM 2305 N N . LYS A 1 286 ? -6.086 -18.564 8.315 1.00 90.56 286 LYS A N 1
ATOM 2306 C CA . LYS A 1 286 ? -5.462 -18.634 9.655 1.00 90.56 286 LYS A CA 1
ATOM 2307 C C . LYS A 1 286 ? -3.931 -18.750 9.598 1.00 90.56 286 LYS A C 1
ATOM 2309 O O . LYS A 1 286 ? -3.257 -18.138 10.420 1.00 90.56 286 LYS A O 1
ATOM 2314 N N . VAL A 1 287 ? -3.398 -19.486 8.618 1.00 93.94 287 VAL A N 1
ATOM 2315 C CA . VAL A 1 287 ? -1.950 -19.661 8.397 1.00 93.94 287 VAL A CA 1
ATOM 2316 C C . VAL A 1 287 ? -1.285 -18.328 8.041 1.00 93.94 287 VAL A C 1
ATOM 2318 O O . VAL A 1 287 ? -0.381 -17.895 8.748 1.00 93.94 287 VAL A O 1
ATOM 2321 N N . VAL A 1 288 ? -1.795 -17.628 7.020 1.00 91.62 288 VAL A N 1
ATOM 2322 C CA . VAL A 1 288 ? -1.286 -16.313 6.582 1.00 91.62 288 VAL A CA 1
ATOM 2323 C C . VAL A 1 288 ? -1.400 -15.281 7.706 1.00 91.62 288 VAL A C 1
ATOM 2325 O O . VAL A 1 288 ? -0.448 -14.556 7.983 1.00 91.62 288 VAL A O 1
ATOM 2328 N N . LYS A 1 289 ? -2.533 -15.261 8.422 1.00 91.50 289 LYS A N 1
ATOM 2329 C CA . LYS A 1 289 ? -2.724 -14.400 9.596 1.00 91.50 289 LYS A CA 1
ATOM 2330 C C . LYS A 1 289 ? -1.667 -14.676 10.674 1.00 91.50 289 LYS A C 1
ATOM 2332 O O . LYS A 1 289 ? -1.083 -13.732 11.190 1.00 91.50 289 LYS A O 1
ATOM 2337 N N . ASN A 1 290 ? -1.406 -15.939 11.011 1.00 92.12 290 ASN A N 1
ATOM 2338 C CA . ASN A 1 290 ? -0.394 -16.298 12.010 1.00 92.12 290 ASN A CA 1
ATOM 2339 C C . ASN A 1 290 ? 1.036 -15.972 11.561 1.00 92.12 290 ASN A C 1
ATOM 2341 O O . ASN A 1 290 ? 1.836 -15.572 12.403 1.00 92.12 290 ASN A O 1
ATOM 2345 N N . PHE A 1 291 ? 1.342 -16.113 10.268 1.00 93.31 291 PHE A N 1
ATOM 2346 C CA . PHE A 1 291 ? 2.635 -15.735 9.699 1.00 93.31 291 PHE A CA 1
ATOM 2347 C C . PHE A 1 291 ? 2.874 -14.225 9.794 1.00 93.31 291 PHE A C 1
ATOM 2349 O O . PHE A 1 291 ? 3.898 -13.804 10.319 1.00 93.31 291 PHE A O 1
ATOM 2356 N N . ILE A 1 292 ? 1.898 -13.405 9.390 1.00 91.44 292 ILE A N 1
ATOM 2357 C CA . ILE A 1 292 ? 1.968 -11.943 9.543 1.00 91.44 292 ILE A CA 1
ATOM 2358 C C . ILE A 1 292 ? 2.140 -11.590 11.029 1.00 91.44 292 ILE A C 1
ATOM 2360 O O . ILE A 1 292 ? 3.111 -10.946 11.415 1.00 91.44 292 ILE A O 1
ATOM 2364 N N . LEU A 1 293 ? 1.266 -12.099 11.905 1.00 93.19 293 LEU A N 1
ATOM 2365 C CA . LEU A 1 293 ? 1.301 -11.790 13.340 1.00 93.19 293 LEU A CA 1
ATOM 2366 C C . LEU A 1 293 ? 2.549 -12.317 14.081 1.00 93.19 293 LEU A C 1
ATOM 2368 O O . LEU A 1 293 ? 2.760 -11.947 15.234 1.00 93.19 293 LEU A O 1
ATOM 2372 N N . TRP A 1 294 ? 3.411 -13.116 13.446 1.00 93.69 294 TRP A N 1
ATOM 2373 C CA . TRP A 1 294 ? 4.693 -13.534 14.019 1.00 93.69 294 TRP A CA 1
ATOM 2374 C C . TRP A 1 294 ? 5.616 -12.343 14.326 1.00 93.69 294 TRP A C 1
ATOM 2376 O O . TRP A 1 294 ? 6.227 -12.310 15.395 1.00 93.69 294 TRP A O 1
ATOM 2386 N N . ILE A 1 295 ? 5.665 -11.333 13.447 1.00 92.94 295 ILE A N 1
ATOM 2387 C CA . ILE A 1 295 ? 6.500 -10.135 13.641 1.00 92.94 295 ILE A CA 1
ATOM 2388 C C . ILE A 1 295 ? 6.068 -9.330 14.881 1.00 92.94 295 ILE A C 1
ATOM 2390 O O . ILE A 1 295 ? 6.898 -9.166 15.776 1.00 92.94 295 ILE A O 1
ATOM 2394 N N . PRO A 1 296 ? 4.809 -8.863 15.033 1.00 92.81 296 PRO A N 1
ATOM 2395 C CA . PRO A 1 296 ? 4.401 -8.144 16.241 1.00 92.81 296 PRO A CA 1
ATOM 2396 C C . PRO A 1 296 ? 4.528 -9.003 17.511 1.00 92.81 296 PRO A C 1
ATOM 2398 O O . PRO A 1 296 ? 5.027 -8.500 18.517 1.00 92.81 296 PRO A O 1
ATOM 2401 N N . ARG A 1 297 ? 4.245 -10.315 17.466 1.00 93.81 297 ARG A N 1
ATOM 2402 C CA . ARG A 1 297 ? 4.514 -11.217 18.607 1.00 93.81 297 ARG A CA 1
ATOM 2403 C C . ARG A 1 297 ? 5.981 -11.190 19.053 1.00 93.81 297 ARG A C 1
ATOM 2405 O O . ARG A 1 297 ? 6.241 -11.246 20.249 1.00 93.81 297 ARG A O 1
ATOM 2412 N N . ARG A 1 298 ? 6.936 -11.071 18.124 1.00 94.06 298 ARG A N 1
ATOM 2413 C CA . ARG A 1 298 ? 8.377 -10.973 18.428 1.00 94.06 298 ARG A CA 1
ATOM 2414 C C . ARG A 1 298 ? 8.834 -9.567 18.830 1.00 94.06 298 ARG A C 1
ATOM 2416 O O . ARG A 1 298 ? 9.707 -9.456 19.681 1.00 94.06 298 ARG A O 1
ATOM 2423 N N . VAL A 1 299 ? 8.265 -8.513 18.243 1.00 92.50 299 VAL A N 1
ATOM 2424 C CA . VAL A 1 299 ? 8.696 -7.114 18.459 1.00 92.50 299 VAL A CA 1
ATOM 2425 C C . VAL A 1 299 ? 8.030 -6.468 19.681 1.00 92.50 299 VAL A C 1
ATOM 2427 O O . VAL A 1 299 ? 8.647 -5.634 20.343 1.00 92.50 299 VAL A O 1
ATOM 2430 N N . ILE A 1 300 ? 6.773 -6.821 19.976 1.00 93.94 300 ILE A N 1
ATOM 2431 C CA . ILE A 1 300 ? 5.955 -6.208 21.041 1.00 93.94 300 ILE A CA 1
ATOM 2432 C C . ILE A 1 300 ? 5.288 -7.224 21.987 1.00 93.94 300 ILE A C 1
ATOM 2434 O O . ILE A 1 300 ? 4.530 -6.821 22.864 1.00 93.94 300 ILE A O 1
ATOM 2438 N N . GLY A 1 301 ? 5.531 -8.530 21.821 1.00 91.69 301 GLY A N 1
ATOM 2439 C CA . GLY A 1 301 ? 5.001 -9.582 22.705 1.00 91.69 301 GLY A CA 1
ATOM 2440 C C . GLY A 1 301 ? 3.516 -9.926 22.519 1.00 91.69 301 GLY A C 1
ATOM 2441 O O . GLY A 1 301 ? 3.008 -10.805 23.210 1.00 91.69 301 GLY A O 1
ATOM 2442 N N . LYS A 1 302 ? 2.807 -9.262 21.597 1.00 91.69 302 LYS A N 1
ATOM 2443 C CA . LYS A 1 302 ? 1.356 -9.403 21.383 1.00 91.69 302 LYS A CA 1
ATOM 2444 C C . LYS A 1 302 ? 0.973 -9.263 19.912 1.00 91.69 302 LYS A C 1
ATOM 2446 O O . LYS A 1 302 ? 1.724 -8.706 19.117 1.00 91.69 302 LYS A O 1
ATOM 2451 N N . ASP A 1 303 ? -0.208 -9.761 19.550 1.00 88.81 303 ASP A N 1
ATOM 2452 C CA . ASP A 1 303 ? -0.690 -9.782 18.160 1.00 88.81 303 ASP A CA 1
ATOM 2453 C C . ASP A 1 303 ? -0.903 -8.376 17.579 1.00 88.81 303 ASP A C 1
ATOM 2455 O O . ASP A 1 303 ? -0.665 -8.149 16.395 1.00 88.81 303 ASP A O 1
ATOM 2459 N N . LEU A 1 304 ? -1.393 -7.432 18.386 1.00 87.69 304 LEU A N 1
ATOM 2460 C CA . LEU A 1 304 ? -1.864 -6.131 17.913 1.00 87.69 304 LEU A CA 1
ATOM 2461 C C . LEU A 1 304 ? -1.303 -5.005 18.794 1.00 87.69 304 LEU A C 1
ATOM 2463 O O . LEU A 1 304 ? -1.353 -5.122 20.018 1.00 87.69 304 LEU A O 1
ATOM 2467 N N . PRO A 1 305 ? -0.784 -3.915 18.201 1.00 89.31 305 PRO A N 1
ATOM 2468 C CA . PRO A 1 305 ? -0.270 -2.786 18.961 1.00 89.31 305 PRO A CA 1
ATOM 2469 C C . PRO A 1 305 ? -1.405 -1.990 19.618 1.00 89.31 305 PRO A C 1
ATOM 2471 O O . PRO A 1 305 ? -2.414 -1.655 18.990 1.00 89.31 305 PRO A O 1
ATOM 2474 N N . GLU A 1 306 ? -1.202 -1.638 20.880 1.00 87.00 306 GLU A N 1
ATOM 2475 C CA . GLU A 1 306 ? -2.118 -0.874 21.735 1.00 87.00 306 GLU A CA 1
ATOM 2476 C C . GLU A 1 306 ? -1.613 0.558 21.943 1.00 87.00 306 GLU A C 1
ATOM 2478 O O . GLU A 1 306 ? -2.408 1.473 22.142 1.00 87.00 306 GLU A O 1
ATOM 2483 N N . THR A 1 307 ? -0.299 0.780 21.821 1.00 87.31 307 THR A N 1
ATOM 2484 C CA . THR A 1 307 ? 0.305 2.119 21.846 1.00 87.31 307 THR A CA 1
ATOM 2485 C C . THR A 1 307 ? 0.816 2.542 20.468 1.00 87.31 307 THR A C 1
ATOM 2487 O O . THR A 1 307 ? 1.111 1.724 19.597 1.00 87.31 307 THR A O 1
ATOM 2490 N N . ARG A 1 308 ? 0.978 3.852 20.252 1.00 84.31 308 ARG A N 1
ATOM 2491 C CA . ARG A 1 308 ? 1.545 4.390 18.996 1.00 84.31 308 ARG A CA 1
ATOM 2492 C C . ARG A 1 308 ? 3.007 4.014 18.798 1.00 84.31 308 ARG A C 1
ATOM 2494 O O . ARG A 1 308 ? 3.432 3.822 17.667 1.00 84.31 308 ARG A O 1
ATOM 2501 N N . ILE A 1 309 ? 3.760 3.892 19.889 1.00 87.19 309 ILE A N 1
ATOM 2502 C CA . ILE A 1 309 ? 5.166 3.477 19.852 1.00 87.19 309 ILE A CA 1
ATOM 2503 C C . ILE A 1 309 ? 5.260 2.025 19.368 1.00 87.19 309 ILE A C 1
ATOM 2505 O O . ILE A 1 309 ? 6.117 1.709 18.549 1.00 87.19 309 ILE A O 1
ATOM 2509 N N . GLU A 1 310 ? 4.348 1.154 19.804 1.00 91.31 310 GLU A N 1
ATOM 2510 C CA . GLU A 1 310 ? 4.236 -0.212 19.281 1.00 91.31 310 GLU A CA 1
ATOM 2511 C C . GLU A 1 310 ? 3.831 -0.237 17.803 1.00 91.31 310 GLU A C 1
ATOM 2513 O O . GLU A 1 310 ? 4.439 -0.985 17.042 1.00 91.31 310 GLU A O 1
ATOM 2518 N N . VAL A 1 311 ? 2.871 0.601 17.374 1.00 89.81 311 VAL A N 1
ATOM 2519 C CA . VAL A 1 311 ? 2.520 0.741 15.945 1.00 89.81 311 VAL A CA 1
ATOM 2520 C C . VAL A 1 311 ? 3.764 1.104 15.133 1.00 89.81 311 VAL A C 1
ATOM 2522 O O . VAL A 1 311 ? 4.088 0.381 14.196 1.00 89.81 311 VAL A O 1
ATOM 2525 N N . ILE A 1 312 ? 4.485 2.166 15.521 1.00 88.44 312 ILE A N 1
ATOM 2526 C CA . ILE A 1 312 ? 5.701 2.636 14.835 1.00 88.44 312 ILE A CA 1
ATOM 2527 C C . ILE A 1 312 ? 6.757 1.523 14.780 1.00 88.44 312 ILE A C 1
ATOM 2529 O O . ILE A 1 312 ? 7.242 1.203 13.699 1.00 88.44 312 ILE A O 1
ATOM 2533 N N . LYS A 1 313 ? 7.067 0.872 15.911 1.00 90.19 313 LYS A N 1
ATOM 2534 C CA . LYS A 1 313 ? 8.031 -0.242 15.956 1.00 90.19 313 LYS A CA 1
ATOM 2535 C C . LYS A 1 313 ? 7.661 -1.357 14.979 1.00 90.19 313 LYS A C 1
ATOM 2537 O O . LYS A 1 313 ? 8.511 -1.809 14.219 1.00 90.19 313 LYS A O 1
ATOM 2542 N N . VAL A 1 314 ? 6.398 -1.785 14.979 1.00 92.69 314 VAL A N 1
ATOM 2543 C CA . VAL A 1 314 ? 5.924 -2.877 14.121 1.00 92.69 314 VAL A CA 1
ATOM 2544 C C . VAL A 1 314 ? 5.987 -2.487 12.641 1.00 92.69 314 VAL A C 1
ATOM 2546 O O . VAL A 1 314 ? 6.561 -3.241 11.856 1.00 92.69 314 VAL A O 1
ATOM 2549 N N . ILE A 1 315 ? 5.468 -1.317 12.245 1.00 91.12 315 ILE A N 1
ATOM 2550 C CA . ILE A 1 315 ? 5.479 -0.897 10.831 1.00 91.12 315 ILE A CA 1
ATOM 2551 C C . ILE A 1 315 ? 6.900 -0.652 10.305 1.00 91.12 315 ILE A C 1
ATOM 2553 O O . ILE A 1 315 ? 7.194 -1.031 9.174 1.00 91.12 315 ILE A O 1
ATOM 2557 N N . THR A 1 316 ? 7.802 -0.097 11.123 1.00 89.56 316 THR A N 1
ATOM 2558 C CA . THR A 1 316 ? 9.210 0.098 10.746 1.00 89.56 316 THR A CA 1
ATOM 2559 C C . THR A 1 316 ? 9.924 -1.238 10.555 1.00 89.56 316 THR A C 1
ATOM 2561 O O . THR A 1 316 ? 10.651 -1.390 9.578 1.00 89.56 316 THR A O 1
ATOM 2564 N N . VAL A 1 317 ? 9.686 -2.231 11.422 1.00 94.38 317 VAL A N 1
ATOM 2565 C CA . VAL A 1 317 ? 10.271 -3.572 11.255 1.00 94.38 317 VAL A CA 1
ATOM 2566 C C . VAL A 1 317 ? 9.772 -4.245 9.973 1.00 94.38 317 VAL A C 1
ATOM 2568 O O . VAL A 1 317 ? 10.590 -4.788 9.237 1.00 94.38 317 VAL A O 1
ATOM 2571 N N . TYR A 1 318 ? 8.477 -4.163 9.642 1.00 94.44 318 TYR A N 1
ATOM 2572 C CA . TYR A 1 318 ? 7.985 -4.688 8.360 1.00 94.44 318 TYR A CA 1
ATOM 2573 C C . TYR A 1 318 ? 8.595 -3.975 7.145 1.00 94.44 318 TYR A C 1
ATOM 2575 O O . TYR A 1 318 ? 8.999 -4.647 6.198 1.00 94.44 318 TYR A O 1
ATOM 2583 N N . LEU A 1 319 ? 8.672 -2.638 7.167 1.00 91.94 319 LEU A N 1
ATOM 2584 C CA . LEU A 1 319 ? 9.259 -1.850 6.080 1.00 91.94 319 LEU A CA 1
ATOM 2585 C C . LEU A 1 319 ? 10.724 -2.242 5.844 1.00 91.94 319 LEU A C 1
ATOM 2587 O O . LEU A 1 319 ? 11.106 -2.496 4.705 1.00 91.94 319 LEU A O 1
ATOM 2591 N N . LEU A 1 320 ? 11.516 -2.344 6.917 1.00 93.31 320 LEU A N 1
ATOM 2592 C CA . LEU A 1 320 ? 12.915 -2.768 6.844 1.00 93.31 320 LEU A CA 1
ATOM 2593 C C . LEU A 1 320 ? 13.051 -4.209 6.342 1.00 93.31 320 LEU A C 1
ATOM 2595 O O . LEU A 1 320 ? 13.891 -4.463 5.488 1.00 93.31 320 LEU A O 1
ATOM 2599 N N . ILE A 1 321 ? 12.220 -5.141 6.819 1.00 94.69 321 ILE A N 1
ATOM 2600 C CA . ILE A 1 321 ? 12.252 -6.539 6.364 1.00 94.69 321 ILE A CA 1
ATOM 2601 C C . ILE A 1 321 ? 11.950 -6.634 4.866 1.00 94.69 321 ILE A C 1
ATOM 2603 O O . ILE A 1 321 ? 12.704 -7.289 4.152 1.00 94.69 321 ILE A O 1
ATOM 2607 N N . LEU A 1 322 ? 10.896 -5.976 4.370 1.00 94.50 322 LEU A N 1
ATOM 2608 C CA . LEU A 1 322 ? 10.563 -6.035 2.943 1.00 94.50 322 LEU A CA 1
ATOM 2609 C C . LEU A 1 322 ? 11.630 -5.359 2.075 1.00 94.50 322 LEU A C 1
ATOM 2611 O O . LEU A 1 322 ? 12.030 -5.947 1.076 1.00 94.50 322 LEU A O 1
ATOM 2615 N N . ALA A 1 323 ? 12.132 -4.188 2.476 1.00 91.00 323 ALA A N 1
ATOM 2616 C CA . ALA A 1 323 ? 13.181 -3.484 1.740 1.00 91.00 323 ALA A CA 1
ATOM 2617 C C . ALA A 1 323 ? 14.509 -4.266 1.703 1.00 91.00 323 ALA A C 1
ATOM 2619 O O . ALA A 1 323 ? 15.143 -4.352 0.658 1.00 91.00 323 ALA A O 1
ATOM 2620 N N . LEU A 1 324 ? 14.933 -4.865 2.822 1.00 92.81 324 LEU A N 1
ATOM 2621 C CA . LEU A 1 324 ? 16.188 -5.627 2.889 1.00 92.81 324 LEU A CA 1
ATOM 2622 C C . LEU A 1 324 ? 16.099 -6.983 2.177 1.00 92.81 324 LEU A C 1
ATOM 2624 O O . LEU A 1 324 ? 17.089 -7.423 1.599 1.00 92.81 324 LEU A O 1
ATOM 2628 N N . LEU A 1 325 ? 14.936 -7.646 2.202 1.00 94.06 325 LEU A N 1
ATOM 2629 C CA . LEU A 1 325 ? 14.729 -8.910 1.486 1.00 94.06 325 LEU A CA 1
ATOM 2630 C C . LEU A 1 325 ? 14.650 -8.720 -0.032 1.00 94.06 325 LEU A C 1
ATOM 2632 O O . LEU A 1 325 ? 15.080 -9.603 -0.769 1.00 94.06 325 LEU A O 1
ATOM 2636 N N . SER A 1 326 ? 14.096 -7.601 -0.500 1.00 92.44 326 SER A N 1
AT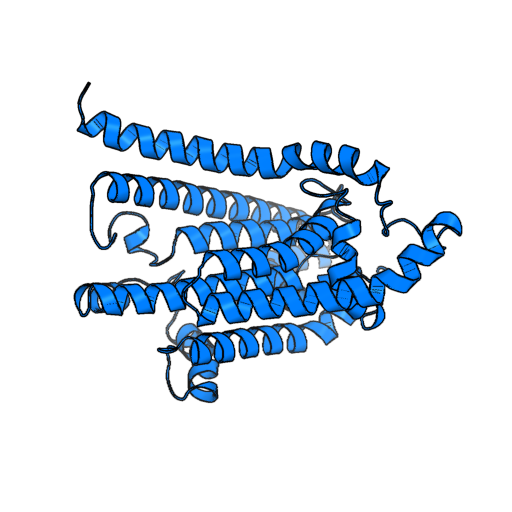OM 2637 C CA . SER A 1 326 ? 13.960 -7.316 -1.929 1.00 92.44 326 SER A CA 1
ATOM 2638 C C . SER A 1 326 ? 15.257 -6.780 -2.545 1.00 92.44 326 SER A C 1
ATOM 2640 O O . SER A 1 326 ? 15.595 -7.146 -3.668 1.00 92.44 326 SER A O 1
ATOM 2642 N N . MET A 1 327 ? 16.009 -5.956 -1.802 1.00 87.75 327 MET A N 1
ATOM 2643 C CA . MET A 1 327 ? 17.147 -5.178 -2.306 1.00 87.75 327 MET A CA 1
ATOM 2644 C C . MET A 1 327 ? 18.175 -5.984 -3.127 1.00 87.75 327 MET A C 1
ATOM 2646 O O . MET A 1 327 ? 18.566 -5.484 -4.181 1.00 87.75 327 MET A O 1
ATOM 2650 N N . PRO A 1 328 ? 18.597 -7.212 -2.751 1.00 87.12 328 PRO A N 1
ATOM 2651 C CA . PRO A 1 328 ? 19.504 -8.004 -3.585 1.00 87.12 328 PRO A CA 1
ATOM 2652 C C . PRO A 1 328 ? 18.920 -8.326 -4.968 1.00 87.12 328 PRO A C 1
ATOM 2654 O O . PRO A 1 328 ? 19.631 -8.266 -5.967 1.00 87.12 328 PRO A O 1
ATOM 2657 N N . PHE A 1 329 ? 17.622 -8.630 -5.040 1.00 87.00 329 PHE A N 1
ATOM 2658 C CA . PHE A 1 329 ? 16.926 -8.941 -6.288 1.00 87.00 329 PHE A CA 1
ATOM 2659 C C . PHE A 1 329 ? 16.614 -7.681 -7.095 1.00 87.00 329 PHE A C 1
ATOM 2661 O O . PHE A 1 329 ? 16.766 -7.698 -8.312 1.00 87.00 329 PHE A O 1
ATOM 2668 N N . ASP A 1 330 ? 16.229 -6.585 -6.437 1.00 85.25 330 ASP A N 1
ATOM 2669 C CA . ASP A 1 330 ? 15.954 -5.306 -7.103 1.00 85.25 330 ASP A CA 1
ATOM 2670 C C . ASP A 1 330 ? 17.225 -4.762 -7.779 1.00 85.25 330 ASP A C 1
ATOM 2672 O O . ASP A 1 330 ? 17.186 -4.354 -8.940 1.00 85.25 330 ASP A O 1
ATOM 2676 N N . LEU A 1 331 ? 18.373 -4.835 -7.091 1.00 77.88 331 LEU A N 1
ATOM 2677 C CA . LEU A 1 331 ? 19.676 -4.451 -7.644 1.00 77.88 331 LEU A CA 1
ATOM 2678 C C . LEU A 1 331 ? 20.116 -5.358 -8.804 1.00 77.88 331 LEU A C 1
ATOM 2680 O O . LEU A 1 331 ? 20.701 -4.858 -9.760 1.00 77.88 331 LEU A O 1
ATOM 2684 N N . LEU A 1 332 ? 19.818 -6.661 -8.762 1.00 79.00 332 LEU A N 1
ATOM 2685 C CA . LEU A 1 332 ? 20.128 -7.583 -9.863 1.00 79.00 332 LEU A CA 1
ATOM 2686 C C . LEU A 1 332 ? 19.205 -7.392 -11.078 1.00 79.00 332 LEU A C 1
ATOM 2688 O O . LEU A 1 332 ? 19.679 -7.400 -12.208 1.00 79.00 332 LEU A O 1
ATOM 2692 N N . MET A 1 333 ? 17.897 -7.217 -10.866 1.00 71.88 333 MET A N 1
ATOM 2693 C CA . MET A 1 333 ? 16.921 -7.089 -11.957 1.00 71.88 333 MET A CA 1
ATOM 2694 C C . MET A 1 333 ? 16.944 -5.711 -12.627 1.00 71.88 333 MET A C 1
ATOM 2696 O O . MET A 1 333 ? 16.634 -5.613 -13.811 1.00 71.88 333 MET A O 1
ATOM 2700 N N . LEU A 1 334 ? 17.259 -4.647 -11.879 1.00 69.81 334 LEU A N 1
ATOM 2701 C CA . LEU A 1 334 ? 17.115 -3.260 -12.342 1.00 69.81 334 LEU A CA 1
ATOM 2702 C C . LEU A 1 334 ? 18.433 -2.467 -12.317 1.00 69.81 334 LEU A C 1
ATOM 2704 O O . LEU A 1 334 ? 18.485 -1.367 -12.862 1.00 69.81 334 LEU A O 1
ATOM 2708 N N . GLY A 1 335 ? 19.520 -3.024 -11.773 1.00 56.00 335 GLY A N 1
ATOM 2709 C CA . GLY A 1 335 ? 20.857 -2.412 -11.806 1.00 56.00 335 GLY A CA 1
ATOM 2710 C C . GLY A 1 335 ? 21.527 -2.396 -13.186 1.00 56.00 335 GLY A C 1
ATOM 2711 O O . GLY A 1 335 ? 22.591 -1.806 -13.332 1.00 56.00 335 GLY A O 1
ATOM 2712 N N . HIS A 1 336 ? 20.923 -3.023 -14.200 1.00 48.84 336 HIS A N 1
ATOM 2713 C CA . HIS A 1 336 ? 21.368 -2.966 -15.601 1.00 48.84 336 HIS A CA 1
ATOM 2714 C C . HIS A 1 336 ? 20.594 -1.941 -16.452 1.00 48.84 336 HIS A C 1
ATOM 2716 O O . HIS A 1 336 ? 20.858 -1.822 -17.643 1.00 48.84 336 HIS A O 1
ATOM 2722 N N . ALA A 1 337 ? 19.655 -1.195 -15.858 1.00 45.88 337 ALA A N 1
ATOM 2723 C CA . ALA A 1 337 ? 18.892 -0.132 -16.519 1.00 45.88 337 ALA A CA 1
ATOM 2724 C C . ALA A 1 337 ? 19.491 1.273 -16.261 1.00 45.88 337 ALA A C 1
ATOM 2726 O O . ALA A 1 337 ? 18.744 2.224 -16.025 1.00 45.88 337 ALA A O 1
ATOM 2727 N N . GLN A 1 338 ? 20.828 1.372 -16.225 1.00 37.53 338 GLN A N 1
ATOM 2728 C CA . GLN A 1 338 ? 21.586 2.619 -16.027 1.00 37.53 338 GLN A CA 1
ATOM 2729 C C . GLN A 1 338 ? 21.935 3.291 -17.360 1.00 37.53 338 GLN A C 1
ATOM 2731 O O . GLN A 1 338 ? 22.344 2.556 -18.285 1.00 37.53 338 GLN A O 1
#

Sequence (338 aa):
MDSSFSKLVFPVLFSVLFTMALLYANFILPGIIHNALMKFFPDIYQWYTVPEDVRLLYQFAMIIGLLAFILSIVFIILGFMARWTKFGLIGVLTLYLPVFSGFASTMFLFAGLGVLRYIWYPITRIFGGYAGVLSIGYSLLILPLLIVSFPFLVSDLLQITVQATITALGVMVFVIIFIGFIILTVSVATWLYYRLSSAGIIKQGIYRYSRHPQYLGLLLWCYSLLHLYSIPGSFAHTPPPALPYLILLFTIIGIALVEEQRLIERYGDEYTNYRKQTPFLIPLPKVVKNFILWIPRRVIGKDLPETRIEVIKVITVYLLILALLSMPFDLLMLGHAQ